Protein 4P0Y (pdb70)

Sequence (226 aa):
KINLNQIYTAKESERIGKNRNYLSQAYRNNKHEIILKKNFNYRKIGGTIIFSDNPNNDLSQLITAKEASQLLGKNDEYFAHIYKRFPHRLEGIDHIYTGKTLFLTKESLEVFKKKKKINLNQIYTAKESERIGKNRNYLSQAYRNNKHEIILKKNFNYRKIGGTIIFSDNPNNDLSQLITAKEASQLLGKNDEYFAHIYKRFPHRLEGIDHIYTGKTLFLTKESLEVFKKKK

Organism: Enterococcus faecalis (NCBI:txid1351)

Foldseek 3Di:
DADQVFKAFQQVCVVVPHHSCVVVVCVVVVVCVVVVVFAWDDAPPTIMTGPDNPGDCVQKHFCQVLCVVVVHHSCVVVVCCVPPVCLCVVFDWDQYPNTIIGGNVSSVVSVVD/DADVVFKAFCQVCVVVVHHSCVVVVCVVVVVCVVVVVWDWDCAPPTIMTGPDNPHDVLQKHFCQVLQVVVVHHSCPVVVCCVPPVCLCVVQDWDQYPNTIIGGPVSSVVSSVD

B-factor: mean 15.66, std 7.75, range [6.79, 64.62]

Radius of gyration: 21.18 Å; Cα contacts (8 Å, |Δi|>4): 330; chains: 2; bounding box: 52×53×49 Å

Secondary structure (DSSP, 8-state):
---GGG-EES---GGGTS-TTHHHHHHHTT-HHHHTTSEEEEETTEEEEES-TT--GGGEEEHHHHHHHTT--TTHHHHHHHH-GGGGTTS-EEEETTEEEEEHHHHHHHHH-/---GGG-EES---GGGTS-TTHHHHHHHTT-HHHHTTSEEEEETTEEEEES-TT--GGGEEEHHHHHHHTT--TTHHHHHHHH-GGGGTTS-EEEETTEEEEEHHHHHHHHH-

Solvent-accessible surface area: 14173 Å² total

Structure (mmCIF, N/CA/C/O backbone):
data_4P0Y
#
_entry.id   4P0Y
#
_cell.length_a   33.100
_cell.length_b   62.820
_cell.length_c   55.870
_cell.angle_alpha   90.00
_cell.angle_beta   90.03
_cell.angle_gamma   90.00
#
_symmetry.space_group_name_H-M   'P 1 21 1'
#
loop_
_entity.id
_entity.type
_entity.pdbx_description
1 polymer AM32
2 water water
#
loop_
_atom_site.group_PDB
_atom_site.id
_atom_site.type_symbol
_atom_site.label_atom_id
_atom_site.label_alt_id
_atom_site.label_comp_id
_atom_site.label_asym_id
_atom_si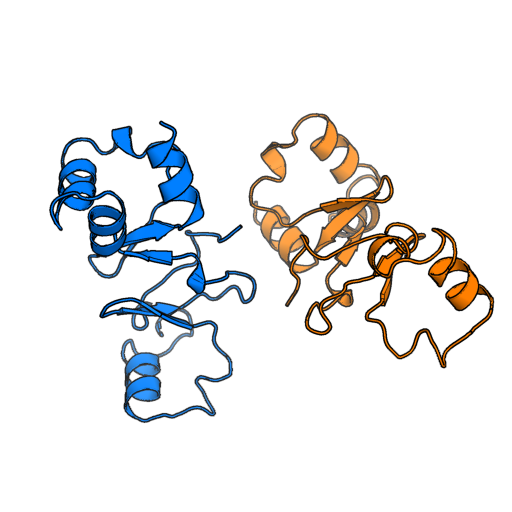te.label_entity_id
_atom_site.label_seq_id
_atom_site.pdbx_PDB_ins_code
_atom_site.Cartn_x
_atom_site.Cartn_y
_atom_site.Cartn_z
_atom_site.occupancy
_atom_site.B_iso_or_equiv
_atom_site.auth_seq_id
_atom_site.auth_comp_id
_atom_site.auth_asym_id
_atom_site.auth_atom_id
_atom_site.pdbx_PDB_model_num
ATOM 1 N N . LYS A 1 30 ? 11.883 14.606 11.551 1.00 23.12 3 LYS A N 1
ATOM 2 C CA . LYS A 1 30 ? 12.897 13.710 11.015 1.00 20.82 3 LYS A CA 1
ATOM 3 C C . LYS A 1 30 ? 12.861 12.356 11.790 1.00 18.32 3 LYS A C 1
ATOM 4 O O . LYS A 1 30 ? 12.850 12.376 13.034 1.00 16.74 3 LYS A O 1
ATOM 10 N N . ILE A 1 31 ? 12.789 11.235 11.070 1.00 15.00 4 ILE A N 1
ATOM 11 C CA . ILE A 1 31 ? 12.634 9.909 11.640 1.00 14.48 4 ILE A CA 1
ATOM 12 C C . ILE A 1 31 ? 13.767 9.644 12.611 1.00 13.96 4 ILE A C 1
ATOM 13 O O . ILE A 1 31 ? 14.954 9.984 12.324 1.00 16.32 4 ILE A O 1
ATOM 18 N N . ASN A 1 32 ? 13.439 9.071 13.777 1.00 10.87 5 ASN A N 1
ATOM 19 C CA . ASN A 1 32 ? 14.396 8.690 14.791 1.00 11.37 5 ASN A CA 1
ATOM 20 C C . ASN A 1 32 ? 14.712 7.212 14.639 1.00 11.11 5 ASN A C 1
ATOM 21 O O . ASN A 1 32 ? 13.880 6.329 14.927 1.00 11.00 5 ASN A O 1
ATOM 26 N N . LEU A 1 33 ? 15.896 6.927 14.050 1.00 11.18 6 LEU A N 1
ATOM 27 C CA . LEU A 1 33 ? 16.208 5.570 13.697 1.00 10.94 6 LEU A CA 1
ATOM 28 C C . LEU A 1 33 ? 16.575 4.722 14.894 1.00 11.43 6 LEU A C 1
ATOM 29 O O . LEU A 1 33 ? 16.695 3.497 14.687 1.00 11.37 6 LEU A O 1
ATOM 34 N N . ASN A 1 34 ? 16.630 5.269 16.124 1.00 10.45 7 ASN A N 1
ATOM 35 C CA . ASN A 1 34 ? 16.832 4.520 17.297 1.00 12.12 7 ASN A CA 1
ATOM 36 C C . ASN A 1 34 ? 15.566 3.876 17.790 1.00 10.54 7 ASN A C 1
ATOM 37 O O . ASN A 1 34 ? 15.592 3.162 18.805 1.00 10.34 7 ASN A O 1
ATOM 42 N N . GLN A 1 35 ? 14.445 4.123 17.105 1.00 9.58 8 GLN A N 1
ATOM 43 C CA . GLN A 1 35 ? 13.135 3.623 17.526 1.00 9.35 8 GLN A CA 1
ATOM 44 C C . GLN A 1 35 ? 12.523 2.790 16.402 1.00 9.26 8 GLN A C 1
ATOM 45 O O . GLN A 1 35 ? 11.312 2.858 16.199 1.00 10.42 8 GLN A O 1
ATOM 51 N N . ILE A 1 36 ? 13.313 1.947 15.793 1.00 7.84 9 ILE A N 1
ATOM 52 C CA . ILE A 1 36 ? 12.935 1.147 14.662 1.00 8.84 9 ILE A CA 1
ATOM 53 C C . ILE A 1 36 ? 13.276 -0.328 14.924 1.00 8.47 9 ILE A C 1
ATOM 54 O O . ILE A 1 36 ? 14.448 -0.715 15.272 1.00 8.19 9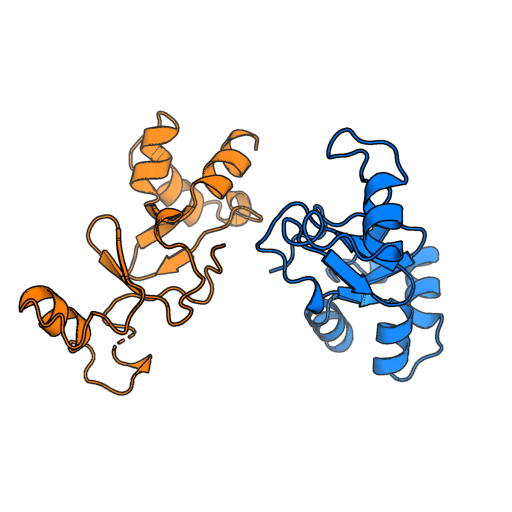 ILE A O 1
ATOM 59 N N . TYR A 1 37 ? 12.275 -1.181 14.917 1.00 7.62 10 TYR A N 1
ATOM 60 C CA . TYR A 1 37 ? 12.413 -2.606 15.293 1.00 7.76 10 TYR A CA 1
ATOM 61 C C . TYR A 1 37 ? 11.702 -3.520 14.383 1.00 8.37 10 TYR A C 1
ATOM 62 O O . TYR A 1 37 ? 10.716 -3.051 13.756 1.00 8.61 10 TYR A O 1
ATOM 71 N N . THR A 1 38 ? 12.133 -4.734 14.268 1.00 8.36 11 THR A N 1
ATOM 72 C CA . THR A 1 38 ? 11.262 -5.714 13.663 1.00 9.49 11 THR A CA 1
ATOM 73 C C . THR A 1 38 ? 10.022 -6.045 14.497 1.00 8.82 11 THR A C 1
ATOM 74 O O . THR A 1 38 ? 9.932 -5.670 15.673 1.00 9.00 11 THR A O 1
ATOM 78 N N . ALA A 1 39 ? 9.031 -6.717 13.881 1.00 9.50 12 ALA A N 1
ATOM 79 C CA . ALA A 1 39 ? 7.878 -7.191 14.609 1.00 9.43 12 ALA A CA 1
ATOM 80 C C . ALA A 1 39 ? 8.287 -8.011 15.762 1.00 8.23 12 ALA A C 1
ATOM 81 O O . ALA A 1 39 ? 7.648 -7.856 16.839 1.00 7.80 12 ALA A O 1
ATOM 83 N N . LYS A 1 40 ? 9.246 -8.895 15.661 1.00 9.38 13 LYS A N 1
ATOM 84 C CA . LYS A 1 40 ? 9.603 -9.697 16.849 1.00 11.35 13 LYS A CA 1
ATOM 85 C C . LYS A 1 40 ? 10.168 -8.897 17.993 1.00 9.22 13 LYS A C 1
ATOM 86 O O . LYS A 1 40 ? 9.853 -9.130 19.162 1.00 10.21 13 LYS A O 1
ATOM 92 N N . GLU A 1 41 ? 11.061 -7.946 17.702 1.00 8.49 14 GLU A N 1
ATOM 93 C CA . GLU A 1 41 ? 11.563 -7.128 18.771 1.00 8.39 14 GLU A CA 1
ATOM 94 C C . GLU A 1 41 ? 10.492 -6.256 19.317 1.00 7.86 14 GLU A C 1
ATOM 95 O O . GLU A 1 41 ? 10.391 -6.131 20.539 1.00 8.19 14 GLU A O 1
ATOM 109 N N . SER A 1 43 ? 7.393 -6.965 19.569 1.00 7.67 16 SER A N 1
ATOM 110 C CA . SER A 1 43 ? 6.470 -7.784 20.343 1.00 7.97 16 SER A CA 1
ATOM 111 C C . SER A 1 43 ? 7.070 -7.926 21.746 1.00 8.00 16 SER A C 1
ATOM 112 O O . SER A 1 43 ? 6.310 -7.866 22.783 1.00 9.61 16 SER A O 1
ATOM 115 N N . GLU A 1 44 ? 8.403 -8.150 21.845 1.00 9.40 17 GLU A N 1
ATOM 116 C CA . GLU A 1 44 ? 9.006 -8.250 23.168 1.00 9.68 17 GLU A CA 1
ATOM 117 C C . GLU A 1 44 ? 8.996 -6.917 23.876 1.00 9.98 17 GLU A C 1
ATOM 118 O O . GLU A 1 44 ? 8.794 -6.918 25.139 1.00 11.17 17 GLU A O 1
ATOM 124 N N . ARG A 1 45 ? 9.097 -5.791 23.155 1.00 9.30 18 ARG A N 1
ATOM 125 C CA . ARG A 1 45 ? 9.018 -4.457 23.847 1.00 11.13 18 ARG A CA 1
ATOM 126 C C . ARG A 1 45 ? 7.677 -4.192 24.491 1.00 10.51 18 ARG A C 1
ATOM 127 O O . ARG A 1 45 ? 7.588 -3.292 25.359 1.00 13.01 18 ARG A O 1
ATOM 135 N N . ILE A 1 46 ? 6.604 -4.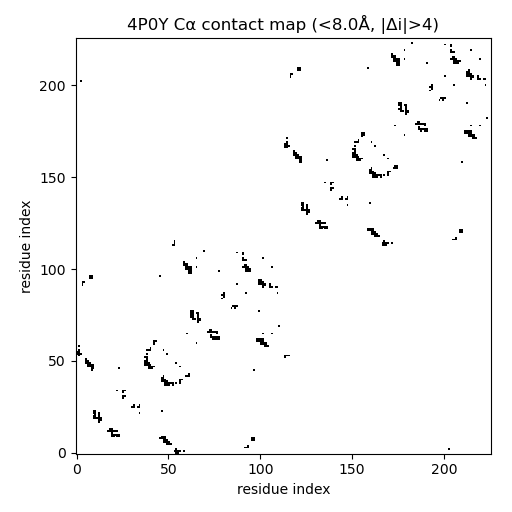796 23.968 1.00 10.48 19 ILE A N 1
ATOM 136 C CA . ILE A 1 46 ? 5.270 -4.658 24.589 1.00 11.83 19 ILE A CA 1
ATOM 137 C C . ILE A 1 46 ? 4.981 -5.821 25.525 1.00 10.34 19 ILE A C 1
ATOM 138 O O . ILE A 1 46 ? 3.865 -5.898 25.973 1.00 12.94 19 ILE A O 1
ATOM 143 N N . GLY A 1 47 ? 5.970 -6.641 25.836 1.00 11.33 20 GLY A N 1
ATOM 144 C CA . GLY A 1 47 ? 5.796 -7.648 26.867 1.00 12.23 20 GLY A CA 1
ATOM 145 C C . GLY A 1 47 ? 5.046 -8.882 26.445 1.00 12.71 20 GLY A C 1
ATOM 146 O O . GLY A 1 47 ? 4.560 -9.586 27.315 1.00 13.97 20 GLY A O 1
ATOM 147 N N . LYS A 1 48 ? 5.077 -9.186 25.160 1.00 11.07 21 LYS A N 1
ATOM 148 C CA . LYS A 1 48 ? 4.396 -10.338 24.562 1.00 10.71 21 LYS A CA 1
ATOM 149 C C . LYS A 1 48 ? 5.364 -11.345 24.021 1.00 11.11 21 LYS A C 1
ATOM 150 O O . LYS A 1 48 ? 6.578 -11.052 23.929 1.00 13.46 21 LYS A O 1
ATOM 156 N N . ASN A 1 49 ? 4.904 -12.554 23.706 1.00 11.42 22 ASN A N 1
ATOM 157 C CA . ASN A 1 49 ? 5.759 -13.457 23.026 1.00 13.05 22 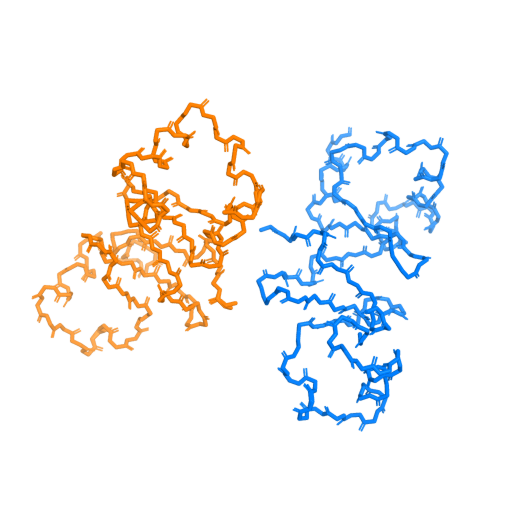ASN A CA 1
ATOM 158 C C . ASN A 1 49 ? 6.269 -12.873 21.725 1.00 13.23 22 ASN A C 1
ATOM 159 O O . ASN A 1 49 ? 5.595 -12.057 21.119 1.00 11.02 22 ASN A O 1
ATOM 164 N N . ARG A 1 50 ? 7.383 -13.392 21.220 1.00 13.98 23 ARG A N 1
ATOM 165 C CA . ARG A 1 50 ? 8.092 -12.759 20.078 1.00 13.08 23 ARG A CA 1
ATOM 166 C C . ARG A 1 50 ? 7.244 -12.818 18.823 1.00 11.82 23 ARG A C 1
ATOM 167 O O . ARG A 1 50 ? 7.448 -11.950 17.933 1.00 11.30 23 ARG A O 1
ATOM 175 N N . ASN A 1 51 ? 6.281 -13.719 18.755 1.00 12.63 24 ASN A N 1
ATOM 176 C CA . ASN A 1 51 ? 5.444 -13.892 17.533 1.00 13.54 24 ASN A CA 1
ATOM 177 C C . ASN A 1 51 ? 4.184 -13.110 17.569 1.00 11.22 24 ASN A C 1
ATOM 178 O O . ASN A 1 51 ? 3.391 -13.161 16.632 1.00 12.24 24 ASN A O 1
ATOM 183 N N . TYR A 1 52 ? 3.964 -12.385 18.657 1.00 10.46 25 TYR A N 1
ATOM 184 C CA . TYR A 1 52 ? 2.662 -11.750 18.819 1.00 9.87 25 TYR A CA 1
ATOM 185 C C . TYR A 1 52 ? 2.243 -10.835 17.641 1.00 9.58 25 TYR A C 1
ATOM 186 O O . TYR A 1 52 ? 1.141 -10.935 17.146 1.00 9.28 25 TYR A O 1
ATOM 195 N N . LEU A 1 53 ? 3.124 -9.902 17.230 1.00 8.57 26 LEU A N 1
ATOM 196 C CA . LEU A 1 53 ? 2.681 -8.945 16.166 1.00 7.91 26 LEU A CA 1
ATOM 197 C C . LEU A 1 53 ? 2.728 -9.616 14.802 1.00 9.03 26 LEU A C 1
ATOM 198 O O . LEU A 1 53 ? 1.885 -9.239 13.964 1.00 8.84 26 LEU A O 1
ATOM 203 N N . SER A 1 54 ? 3.674 -10.534 14.598 1.00 10.54 27 SER A N 1
ATOM 204 C CA . SER A 1 54 ? 3.696 -11.239 13.323 1.00 10.87 27 SER A CA 1
ATOM 205 C C . SER A 1 54 ? 2.435 -12.064 13.177 1.00 11.63 27 SER A C 1
ATOM 206 O O . SER A 1 54 ? 1.868 -12.064 12.073 1.00 13.26 27 SER A O 1
ATOM 209 N N . GLN A 1 55 ? 1.997 -12.776 14.223 1.00 11.37 28 GLN A N 1
ATOM 210 C CA . GLN A 1 55 ? 0.705 -13.524 14.181 1.00 11.56 28 GLN A CA 1
ATOM 211 C C . GLN A 1 55 ? -0.472 -12.601 13.973 1.00 11.03 28 GLN A C 1
ATOM 212 O O . GLN A 1 55 ? -1.391 -12.922 13.123 1.00 11.34 28 GLN A O 1
ATOM 218 N N . ALA A 1 56 ? -0.465 -11.411 14.606 1.00 9.87 29 ALA A N 1
ATOM 219 C CA . ALA A 1 56 ? -1.589 -10.429 14.399 1.00 9.41 29 ALA A CA 1
ATOM 220 C C . ALA A 1 56 ? -1.604 -9.998 12.928 1.00 9.45 29 ALA A C 1
ATOM 221 O O . ALA A 1 56 ? -2.666 -9.900 12.311 1.00 10.52 29 ALA A O 1
ATOM 223 N N . TYR A 1 57 ? -0.439 -9.758 12.326 1.00 9.31 30 TYR A N 1
ATOM 224 C CA . TYR A 1 57 ? -0.392 -9.316 10.948 1.00 9.82 30 TYR A CA 1
ATOM 225 C C . TYR A 1 57 ? -0.860 -10.447 10.025 1.00 10.38 30 TYR A C 1
ATOM 226 O O . TYR A 1 57 ? -1.739 -10.198 9.140 1.00 11.00 30 TYR A O 1
ATOM 235 N N . ARG A 1 58 ? -0.373 -11.674 10.239 1.00 12.26 31 ARG A N 1
ATOM 236 C CA . ARG A 1 58 ? -0.776 -12.824 9.360 1.00 12.92 31 ARG A CA 1
ATOM 237 C C . ARG A 1 58 ? -2.252 -13.059 9.435 1.00 15.02 31 ARG A C 1
ATOM 238 O O . ARG A 1 58 ? -2.864 -13.418 8.421 1.00 17.10 31 ARG A O 1
ATOM 246 N N . ASN A 1 59 ? -2.798 -12.898 10.629 1.00 12.73 32 ASN A N 1
ATOM 247 C CA . ASN A 1 59 ? -4.238 -13.202 10.810 1.00 13.03 32 ASN A CA 1
ATOM 248 C C . ASN A 1 59 ? -5.150 -12.011 10.741 1.00 13.93 32 ASN A C 1
ATOM 249 O O . ASN A 1 59 ? -6.357 -12.096 11.082 1.00 16.10 32 ASN A O 1
ATOM 254 N N . ASN A 1 60 ? -4.628 -10.866 10.295 1.00 12.85 33 ASN A N 1
ATOM 255 C CA . ASN A 1 60 ? -5.440 -9.727 9.995 1.00 13.36 33 ASN A CA 1
ATOM 256 C C . ASN A 1 60 ? -6.180 -9.253 11.243 1.00 13.54 33 ASN A C 1
ATOM 257 O O . ASN A 1 60 ? -7.324 -8.822 11.190 1.00 13.88 33 ASN A O 1
ATOM 262 N N . LYS A 1 61 ? -5.461 -9.178 12.340 1.00 12.41 34 LYS A N 1
ATOM 263 C CA . LYS A 1 61 ? -6.074 -8.767 13.631 1.00 11.82 34 LYS A CA 1
ATOM 264 C C . LYS A 1 61 ? -5.949 -7.269 13.752 1.00 11.39 34 LYS A C 1
ATOM 265 O O . LYS A 1 61 ? -5.175 -6.726 14.522 1.00 9.63 34 LYS A O 1
ATOM 271 N N . HIS A 1 62 ? -6.722 -6.540 12.937 1.00 11.44 35 HIS A N 1
ATOM 272 C CA . HIS A 1 62 ? -6.628 -5.125 12.892 1.00 11.25 35 HIS A CA 1
ATOM 273 C C . HIS A 1 62 ? -7.033 -4.358 14.115 1.00 10.58 35 HIS A C 1
ATOM 274 O O . HIS A 1 62 ? -6.656 -3.225 14.331 1.00 10.74 35 HIS A O 1
ATOM 281 N N . GLU A 1 63 ? -7.886 -5.062 14.914 1.00 9.95 36 GLU A N 1
ATOM 282 C CA . GLU A 1 63 ? -8.227 -4.395 16.156 1.00 9.11 36 GLU A CA 1
ATOM 283 C C . GLU A 1 63 ? -6.999 -4.278 17.097 1.00 9.21 36 GLU A C 1
ATOM 284 O O . GLU A 1 63 ? -6.967 -3.412 17.874 1.00 8.04 36 GLU A O 1
ATOM 290 N N A ILE A 1 64 ? -6.017 -5.125 16.926 0.60 10.15 37 ILE A N 1
ATOM 291 N N B ILE A 1 64 ? -6.070 -5.202 16.925 0.40 9.36 37 ILE A N 1
ATOM 292 C CA A ILE A 1 64 ? -4.712 -4.935 17.611 0.60 10.99 37 ILE A CA 1
ATOM 293 C CA B ILE A 1 64 ? -4.763 -5.148 17.582 0.40 9.87 37 ILE A CA 1
ATOM 294 C C A ILE A 1 64 ? -3.826 -4.013 16.810 0.60 11.40 37 ILE A C 1
ATOM 295 C C B ILE A 1 64 ? -3.786 -4.251 16.873 0.40 10.86 37 ILE A C 1
ATOM 296 O O A ILE A 1 64 ? -3.327 -2.975 17.319 0.60 10.71 37 ILE A O 1
ATOM 297 O O B ILE A 1 64 ? -3.142 -3.463 17.536 0.40 10.75 37 ILE A O 1
ATOM 306 N N . LEU A 1 65 ? -3.713 -4.351 15.552 1.00 11.68 38 LEU A N 1
ATOM 307 C CA . LEU A 1 65 ? -2.729 -3.659 14.796 1.00 12.15 38 LEU A CA 1
ATOM 308 C C . LEU A 1 65 ? -2.964 -2.161 14.657 1.00 11.17 38 LEU A C 1
ATOM 309 O O . LEU A 1 65 ? -1.978 -1.409 14.407 1.00 11.33 38 LEU A O 1
ATOM 314 N N A LYS A 1 66 ? -4.224 -1.702 14.739 0.60 10.01 39 LYS A N 1
ATOM 315 N N B LYS A 1 66 ? -4.228 -1.679 14.758 0.40 10.71 39 LYS A N 1
ATOM 316 C CA A LYS A 1 66 ? -4.537 -0.333 14.490 0.60 10.83 39 LYS A CA 1
ATOM 317 C CA B LYS A 1 66 ? -4.568 -0.253 14.560 0.40 11.47 39 LYS A CA 1
ATOM 318 C C A LYS A 1 66 ? -3.839 0.606 15.451 0.60 10.03 39 LYS A C 1
ATOM 319 C C B LYS A 1 66 ? -3.833 0.653 15.506 0.40 10.94 39 LYS A C 1
ATOM 320 O O A LYS A 1 66 ? -3.739 1.764 15.138 0.60 16.13 39 LYS A O 1
ATOM 321 O O B LYS A 1 66 ? -3.746 1.847 15.284 0.40 15.29 39 LYS A O 1
ATOM 332 N N . ASN A 1 67 ? -3.343 0.075 16.600 1.00 12.11 40 ASN A N 1
ATOM 333 C CA . ASN A 1 67 ? -2.750 0.854 17.688 1.00 12.91 40 ASN A CA 1
ATOM 334 C C . ASN A 1 67 ? -1.274 1.078 17.474 1.00 13.08 40 ASN A C 1
ATOM 335 O O . ASN A 1 67 ? -0.627 1.722 18.287 1.00 16.30 40 ASN A O 1
ATOM 340 N N . PHE A 1 68 ? -0.749 0.503 16.380 1.00 9.00 41 PHE A N 1
ATOM 341 C CA . PHE A 1 68 ? 0.726 0.525 16.223 1.00 10.21 41 PHE A CA 1
ATOM 342 C C . PHE A 1 68 ? 1.140 1.290 14.975 1.00 8.52 41 PHE A C 1
ATOM 343 O O . PHE A 1 68 ? 0.439 1.313 13.993 1.00 9.84 41 PHE A O 1
ATOM 351 N N . ASN A 1 69 ? 2.372 1.810 15.073 1.00 8.70 42 ASN A N 1
ATOM 352 C CA . ASN A 1 69 ? 3.026 2.466 13.893 1.00 8.77 42 ASN A CA 1
ATOM 353 C C . ASN A 1 69 ? 3.850 1.434 13.222 1.00 7.54 42 ASN A C 1
ATOM 354 O O . ASN A 1 69 ? 4.893 1.097 13.737 1.00 8.88 42 ASN A O 1
ATOM 359 N N . TYR A 1 70 ? 3.426 0.899 12.057 1.00 7.27 43 TYR A N 1
ATOM 360 C CA . TYR A 1 70 ? 4.200 -0.169 11.380 1.00 8.09 43 TYR A CA 1
ATOM 361 C C . TYR A 1 70 ? 4.060 0.016 9.887 1.00 8.27 43 TYR A C 1
ATOM 362 O O . TYR A 1 70 ? 3.129 0.715 9.426 1.00 8.64 43 TYR A O 1
ATOM 371 N N . ARG A 1 71 ? 4.905 -0.734 9.129 1.00 7.74 44 ARG A N 1
ATOM 372 C CA . ARG A 1 71 ? 4.919 -0.615 7.655 1.00 8.23 44 ARG A CA 1
ATOM 373 C C . ARG A 1 71 ? 5.598 -1.841 7.116 1.00 8.26 44 ARG A C 1
ATOM 374 O O . ARG A 1 71 ? 6.641 -2.235 7.688 1.00 8.82 44 ARG A O 1
ATOM 382 N N . LYS A 1 72 ? 5.114 -2.426 6.007 1.00 10.38 45 LYS A N 1
ATOM 383 C CA . LYS A 1 72 ? 5.897 -3.418 5.328 1.00 12.48 45 LYS A CA 1
ATOM 384 C C . LYS A 1 72 ? 6.916 -2.790 4.449 1.00 12.42 45 LYS A C 1
ATOM 385 O O . LYS A 1 72 ? 6.717 -1.813 3.735 1.00 14.88 45 LYS A O 1
ATOM 391 N N . ILE A 1 73 ? 8.152 -3.162 4.733 1.00 15.49 46 ILE A N 1
ATOM 392 C CA . ILE A 1 73 ? 9.287 -2.545 4.028 1.00 16.80 46 ILE A CA 1
ATOM 393 C C . ILE A 1 73 ? 10.167 -3.677 3.561 1.00 17.02 46 ILE A C 1
ATOM 394 O O . ILE A 1 73 ? 10.875 -4.318 4.342 1.00 18.59 46 ILE A O 1
ATOM 399 N N . GLY A 1 74 ? 10.207 -3.790 2.249 1.00 20.62 47 GLY A N 1
ATOM 400 C CA . GLY A 1 74 ? 10.629 -5.036 1.619 1.00 23.32 47 GLY A CA 1
ATOM 401 C C . GLY A 1 74 ? 10.020 -6.251 2.327 1.00 23.85 47 GLY A C 1
ATOM 402 O O . GLY A 1 74 ? 8.813 -6.269 2.579 1.00 29.96 47 GLY A O 1
ATOM 403 N N . GLY A 1 75 ? 10.846 -7.213 2.731 1.00 25.71 48 GLY A N 1
ATOM 404 C CA . GLY A 1 75 ? 10.303 -8.432 3.377 1.00 26.00 48 GLY A CA 1
ATOM 405 C C . GLY A 1 75 ? 10.197 -8.420 4.900 1.00 28.34 48 GLY A C 1
ATO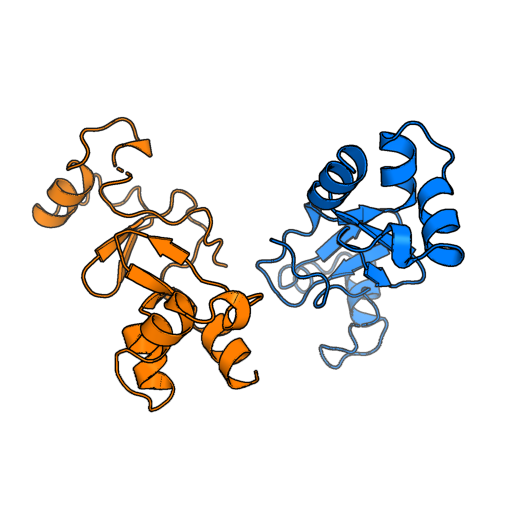M 406 O O . GLY A 1 75 ? 10.105 -9.472 5.529 1.00 30.01 48 GLY A O 1
ATOM 407 N N . THR A 1 76 ? 10.213 -7.223 5.501 1.00 24.94 49 THR A N 1
ATOM 408 C CA . THR A 1 76 ? 10.232 -7.051 6.959 1.00 22.41 49 THR A CA 1
ATOM 409 C C . THR A 1 76 ? 8.989 -6.171 7.322 1.00 17.80 49 THR A C 1
ATOM 410 O O . THR A 1 76 ? 8.780 -5.163 6.667 1.00 17.26 49 THR A O 1
ATOM 414 N N . ILE A 1 77 ? 8.199 -6.570 8.317 1.00 16.97 50 ILE A N 1
ATOM 415 C CA . ILE A 1 77 ? 7.239 -5.616 8.912 1.00 14.82 50 ILE A CA 1
ATOM 416 C C . ILE A 1 77 ? 7.985 -4.853 9.998 1.00 12.06 50 ILE A C 1
ATOM 417 O O . ILE A 1 77 ? 8.413 -5.488 11.074 1.00 13.53 50 ILE A O 1
ATOM 422 N N . ILE A 1 78 ? 8.162 -3.548 9.773 1.00 8.81 51 ILE A N 1
ATOM 423 C CA . ILE A 1 78 ? 8.862 -2.723 10.704 1.00 9.53 51 ILE A CA 1
ATOM 424 C C . ILE A 1 78 ? 7.926 -1.937 11.575 1.00 8.35 51 ILE A C 1
ATOM 425 O O . ILE A 1 78 ? 6.950 -1.415 11.063 1.00 7.36 51 ILE A O 1
ATOM 430 N N . PHE A 1 79 ? 8.272 -1.801 12.865 1.00 7.53 52 PHE A N 1
ATOM 431 C CA . PHE A 1 79 ? 7.482 -1.088 13.805 1.00 8.00 52 PHE A CA 1
ATOM 432 C C . PHE A 1 79 ? 8.258 -0.001 14.476 1.00 8.04 52 PHE A C 1
ATOM 433 O O . PHE A 1 79 ? 9.519 -0.035 14.551 1.00 8.31 52 PHE A O 1
ATOM 441 N N . SER A 1 80 ? 7.569 1.004 15.001 1.00 8.77 53 SER A N 1
ATOM 442 C CA . SER A 1 80 ? 8.196 2.001 15.883 1.00 9.88 53 SER A CA 1
ATOM 443 C C . SER A 1 80 ? 7.221 2.220 17.048 1.00 9.80 53 SER A C 1
ATOM 444 O O . SER A 1 80 ? 6.015 2.167 16.786 1.00 11.54 53 SER A O 1
ATOM 447 N N . ASP A 1 81 ? 7.762 2.549 18.224 1.00 10.07 54 ASP A N 1
ATOM 448 C CA . ASP A 1 81 ? 6.939 2.909 19.367 1.00 11.43 54 ASP A CA 1
ATOM 449 C C . ASP A 1 81 ? 6.649 4.373 19.366 1.00 13.39 54 ASP A C 1
ATOM 450 O O . ASP A 1 81 ? 5.873 4.821 20.263 1.00 17.39 54 ASP A O 1
ATOM 455 N N . ASN A 1 82 ? 7.234 5.116 18.423 1.00 12.45 55 ASN A N 1
ATOM 456 C CA . ASN A 1 82 ? 6.996 6.571 18.353 1.00 13.13 55 ASN A CA 1
ATOM 457 C C . ASN A 1 82 ? 6.049 6.874 17.205 1.00 12.89 55 ASN A C 1
ATOM 458 O O . ASN A 1 82 ? 6.394 6.624 16.080 1.00 10.40 55 ASN A O 1
ATOM 463 N N . PRO A 1 83 ? 4.799 7.370 17.488 1.00 12.09 56 PRO A N 1
ATOM 464 C CA . PRO A 1 83 ? 3.875 7.575 16.412 1.00 13.01 56 PRO A CA 1
ATOM 465 C C . PRO A 1 83 ? 4.320 8.692 15.477 1.00 13.93 56 PRO A C 1
ATOM 466 O O . PRO A 1 83 ? 3.809 8.805 14.365 1.00 15.17 56 PRO A O 1
ATOM 470 N N . ASN A 1 84 ? 5.333 9.478 15.848 1.00 12.07 57 ASN A N 1
ATOM 471 C CA . ASN A 1 84 ? 5.750 10.550 14.913 1.00 12.34 57 ASN A CA 1
ATOM 472 C C . ASN A 1 84 ? 6.816 10.157 13.942 1.00 11.34 57 ASN A C 1
ATOM 473 O O . ASN A 1 84 ? 7.251 10.937 13.064 1.00 13.57 57 ASN A O 1
ATOM 478 N N . ASN A 1 85 ? 7.298 8.887 14.076 1.00 9.73 58 ASN A N 1
ATOM 479 C CA . ASN A 1 85 ? 8.217 8.457 13.020 1.00 10.92 58 ASN A CA 1
ATOM 480 C C . ASN A 1 85 ? 7.519 8.021 11.724 1.00 10.80 58 ASN A C 1
ATOM 481 O O . ASN A 1 85 ? 6.687 7.109 11.744 1.00 10.16 58 ASN A O 1
ATOM 486 N N . ASP A 1 86 ? 7.855 8.712 10.631 1.00 10.12 59 ASP A N 1
ATOM 487 C CA . ASP A 1 86 ? 7.267 8.430 9.372 1.00 10.65 59 ASP A CA 1
ATOM 488 C C . ASP A 1 86 ? 8.005 7.268 8.710 1.00 9.65 59 ASP A C 1
ATOM 489 O O . ASP A 1 86 ? 9.089 7.452 8.112 1.00 9.32 59 ASP A O 1
ATOM 494 N N . LEU A 1 87 ? 7.484 6.073 8.888 1.00 9.29 60 LEU A N 1
ATOM 495 C CA . LEU A 1 87 ? 8.167 4.890 8.361 1.00 7.95 60 LEU A CA 1
ATOM 496 C C . LEU A 1 87 ? 8.268 4.860 6.857 1.00 8.69 60 LEU A C 1
ATOM 497 O O . LEU A 1 87 ? 9.086 4.089 6.314 1.00 7.97 60 LEU A O 1
ATOM 502 N N . SER A 1 88 ? 7.449 5.664 6.157 1.00 10.14 61 SER A N 1
ATOM 503 C CA . SER A 1 88 ? 7.590 5.703 4.681 1.00 10.36 61 SER A CA 1
ATOM 504 C C . SER A 1 88 ? 8.912 6.321 4.258 1.00 10.77 61 SER A C 1
ATOM 505 O O . SER A 1 88 ? 9.247 6.266 3.047 1.00 12.21 61 SER A O 1
ATOM 508 N N . GLN A 1 89 ? 9.660 6.928 5.185 1.00 9.26 62 GLN A N 1
ATOM 509 C CA . GLN A 1 89 ? 11.034 7.553 4.858 1.00 9.67 62 GLN A CA 1
ATOM 510 C C . GLN A 1 89 ? 12.075 6.425 4.781 1.00 10.77 62 GLN A C 1
ATOM 511 O O . GLN A 1 89 ? 13.122 6.622 4.202 1.00 10.75 62 GLN A O 1
ATOM 517 N N . LEU A 1 90 ? 11.810 5.239 5.338 1.00 11.21 63 LEU A N 1
ATOM 518 C CA . LEU A 1 90 ? 12.782 4.111 5.317 1.00 11.24 63 LEU A CA 1
ATOM 519 C C . LEU A 1 90 ? 12.811 3.466 4.007 1.00 12.06 63 LEU A C 1
ATOM 520 O O . LEU A 1 90 ? 11.761 3.147 3.375 1.00 17.04 63 LEU A O 1
ATOM 525 N N . ILE A 1 91 ? 13.986 3.117 3.588 1.00 12.01 64 ILE A N 1
ATOM 526 C CA . ILE A 1 91 ? 14.150 2.311 2.377 1.00 11.86 64 ILE A CA 1
ATOM 527 C C . ILE A 1 91 ? 15.244 1.294 2.553 1.00 11.92 64 ILE A C 1
ATOM 528 O O . ILE A 1 91 ? 16.157 1.469 3.332 1.00 11.36 64 ILE A O 1
ATOM 533 N N . THR A 1 92 ? 15.142 0.191 1.880 1.00 10.86 65 THR A N 1
ATOM 534 C CA . THR A 1 92 ? 16.207 -0.773 2.071 1.00 11.15 65 THR A CA 1
ATOM 535 C C . THR A 1 92 ? 17.474 -0.340 1.425 1.00 10.36 65 THR A C 1
ATOM 536 O O . THR A 1 92 ? 17.440 0.401 0.442 1.00 11.55 65 THR A O 1
ATOM 540 N N . ALA A 1 93 ? 18.610 -0.901 1.877 1.00 10.26 66 ALA A N 1
ATOM 541 C CA . ALA A 1 93 ? 19.898 -0.693 1.175 1.00 12.23 66 ALA A CA 1
ATOM 542 C C . ALA A 1 93 ? 19.837 -1.143 -0.227 1.00 10.45 66 ALA A C 1
ATOM 543 O O . ALA A 1 93 ? 20.433 -0.535 -1.126 1.00 9.44 66 ALA A O 1
ATOM 545 N N . LYS A 1 94 ? 19.104 -2.210 -0.495 1.00 9.41 67 LYS A N 1
ATOM 546 C CA . LYS A 1 94 ? 19.017 -2.740 -1.874 1.00 10.51 67 LYS A CA 1
ATOM 547 C C . LYS A 1 94 ? 18.239 -1.699 -2.694 1.00 8.88 67 LYS A C 1
ATOM 548 O O . LYS A 1 94 ? 18.667 -1.399 -3.855 1.00 10.24 67 LYS A O 1
ATOM 554 N N . GLU A 1 95 ? 17.116 -1.194 -2.247 1.00 8.65 68 GLU A N 1
ATOM 555 C CA . GLU A 1 95 ? 16.395 -0.248 -3.049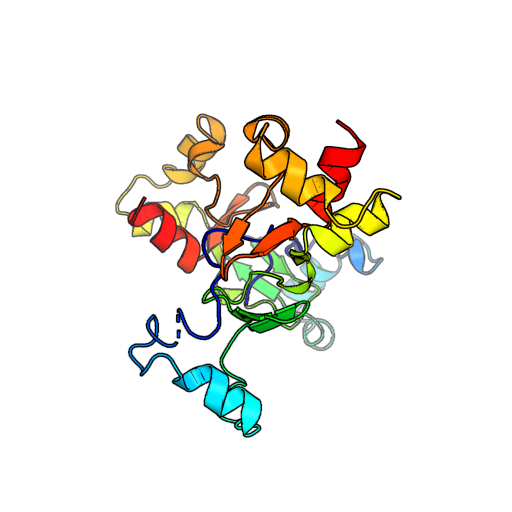 1.00 9.71 68 GLU A CA 1
ATOM 556 C C . GLU A 1 95 ? 17.238 0.997 -3.288 1.00 8.79 68 GLU A C 1
ATOM 557 O O . GLU A 1 95 ? 17.250 1.581 -4.376 1.00 9.07 68 GLU A O 1
ATOM 563 N N . ALA A 1 96 ? 17.891 1.488 -2.185 1.00 8.91 69 ALA A N 1
ATOM 564 C CA . ALA A 1 96 ? 18.776 2.637 -2.329 1.00 10.12 69 ALA A CA 1
ATOM 565 C C . ALA A 1 96 ? 19.884 2.418 -3.410 1.00 9.12 69 ALA A C 1
ATOM 566 O O . ALA A 1 96 ? 20.145 3.354 -4.202 1.00 9.90 69 ALA A O 1
ATOM 568 N N . SER A 1 97 ? 20.452 1.218 -3.371 1.00 9.12 70 SER A N 1
ATOM 569 C CA . SER A 1 97 ? 21.454 0.801 -4.406 1.00 9.33 70 SER A CA 1
ATOM 570 C C . SER A 1 97 ? 20.843 0.949 -5.793 1.00 9.62 70 SER A C 1
ATOM 571 O O . SER A 1 97 ? 21.495 1.514 -6.721 1.00 9.82 70 SER A O 1
ATOM 574 N N . GLN A 1 98 ? 19.648 0.404 -5.952 1.00 9.67 71 GLN A N 1
ATOM 575 C CA . GLN A 1 98 ? 19.038 0.463 -7.267 1.00 9.74 71 GLN A CA 1
ATOM 576 C C . GLN A 1 98 ? 18.678 1.864 -7.675 1.00 10.71 71 GLN A C 1
ATOM 577 O O . GLN A 1 98 ? 18.867 2.200 -8.818 1.00 11.80 71 GLN A O 1
ATOM 583 N N . LEU A 1 99 ? 18.197 2.716 -6.772 1.00 10.74 72 LEU A N 1
ATOM 584 C CA . LEU A 1 99 ? 17.841 4.099 -7.161 1.00 11.18 72 LEU A CA 1
ATOM 585 C C . LEU A 1 99 ? 19.122 4.829 -7.606 1.00 12.59 72 LEU A C 1
ATOM 586 O O . LEU A 1 99 ? 18.990 5.606 -8.515 1.00 13.85 72 LEU A O 1
ATOM 591 N N . LEU A 1 100 ? 20.317 4.493 -7.089 1.00 13.71 73 LEU A N 1
ATOM 592 C CA . LEU A 1 100 ? 21.590 5.085 -7.588 1.00 13.74 73 LEU A CA 1
ATOM 593 C C . LEU A 1 100 ? 22.088 4.436 -8.865 1.00 14.22 73 LEU A C 1
ATOM 594 O O . LEU A 1 100 ? 23.164 4.889 -9.354 1.00 14.28 73 LEU A O 1
ATOM 599 N N . GLY A 1 101 ? 21.419 3.395 -9.391 1.00 13.20 74 GLY A N 1
ATOM 600 C CA . GLY A 1 101 ? 21.904 2.821 -10.663 1.00 12.11 74 GLY A CA 1
ATOM 601 C C . GLY A 1 101 ? 23.121 1.945 -10.379 1.00 13.04 74 GLY A C 1
ATOM 602 O O . GLY A 1 101 ? 23.963 1.731 -11.199 1.00 15.49 74 GLY A O 1
ATOM 603 N N . LYS A 1 102 ? 23.177 1.255 -9.226 1.00 11.38 75 LYS A N 1
ATOM 604 C CA . LYS A 1 102 ? 24.267 0.433 -8.838 1.00 12.16 75 LYS A CA 1
ATOM 605 C C . LYS A 1 102 ? 23.785 -1.007 -8.631 1.00 11.88 75 LYS A C 1
ATOM 606 O O . LYS A 1 102 ? 22.557 -1.288 -8.565 1.00 11.88 75 LYS A O 1
ATOM 612 N N . ASN A 1 103 ? 24.686 -1.930 -8.483 1.00 11.13 76 ASN A N 1
ATOM 613 C CA . ASN A 1 103 ? 24.389 -3.296 -8.121 1.00 11.20 76 ASN A CA 1
ATOM 614 C C . ASN A 1 103 ? 23.545 -3.349 -6.833 1.00 11.67 76 ASN A C 1
ATOM 615 O O . ASN A 1 103 ? 23.689 -2.559 -5.909 1.00 12.96 76 ASN A O 1
ATOM 620 N N . ASP A 1 104 ? 22.739 -4.398 -6.735 1.00 10.72 77 ASP A N 1
ATOM 621 C CA . ASP A 1 104 ? 21.845 -4.605 -5.556 1.00 10.73 77 ASP A CA 1
ATOM 622 C C . ASP A 1 104 ? 22.612 -4.526 -4.250 1.00 11.20 77 ASP A C 1
ATOM 623 O O . ASP A 1 104 ? 22.050 -4.080 -3.222 1.00 11.24 77 ASP A O 1
ATOM 628 N N . GLU A 1 105 ? 23.871 -4.986 -4.265 1.00 11.68 78 GLU A N 1
ATOM 629 C CA . GLU A 1 105 ? 24.655 -5.072 -3.011 1.00 14.85 78 GLU A CA 1
ATOM 630 C C . GLU A 1 105 ? 25.504 -3.859 -2.720 1.00 12.09 78 GLU A C 1
ATOM 631 O O . GLU A 1 105 ? 26.316 -3.821 -1.755 1.00 11.86 78 GLU A O 1
ATOM 637 N N . TYR A 1 106 ? 25.379 -2.812 -3.528 1.00 9.84 79 TYR A N 1
ATOM 638 C CA . TYR A 1 106 ? 26.242 -1.600 -3.430 1.00 10.57 79 TYR A CA 1
ATOM 639 C C . TYR A 1 106 ? 26.372 -1.095 -2.009 1.00 11.04 79 TYR A C 1
ATOM 640 O O . TYR A 1 106 ? 27.537 -1.053 -1.506 1.00 11.15 79 TYR A O 1
ATOM 649 N N . PHE A 1 107 ? 25.296 -0.728 -1.335 1.00 10.46 80 PHE A N 1
ATOM 650 C CA . PHE A 1 107 ? 25.359 -0.155 0.005 1.00 10.32 80 PHE A CA 1
ATOM 651 C C . PHE A 1 107 ? 25.726 -1.188 1.005 1.00 10.75 80 PHE A C 1
ATOM 652 O O . PHE A 1 107 ? 26.495 -0.863 1.904 1.00 9.10 80 PHE A O 1
ATOM 660 N N . ALA A 1 108 ? 25.210 -2.378 0.886 1.00 9.71 81 ALA A N 1
ATOM 661 C CA . ALA A 1 108 ? 25.582 -3.501 1.765 1.00 10.55 81 ALA A CA 1
ATOM 662 C C . ALA A 1 108 ? 27.088 -3.748 1.793 1.00 10.32 81 ALA A C 1
ATOM 663 O O . ALA A 1 108 ? 27.717 -3.984 2.891 1.00 11.15 81 ALA A O 1
ATOM 665 N N . HIS A 1 109 ? 27.663 -3.707 0.588 1.00 11.40 82 HIS A N 1
ATOM 666 C CA . HIS A 1 109 ? 29.123 -4.024 0.451 1.00 11.00 82 HIS A CA 1
ATOM 667 C C . HIS A 1 109 ? 29.921 -2.929 1.116 1.00 10.30 82 HIS A C 1
ATOM 668 O O . HIS A 1 109 ? 30.876 -3.220 1.869 1.00 11.48 82 HIS A O 1
ATOM 675 N N . ILE A 1 110 ? 29.563 -1.693 0.886 1.00 11.39 83 ILE A N 1
ATOM 676 C CA . ILE A 1 110 ? 30.199 -0.461 1.493 1.00 11.73 83 ILE A CA 1
ATOM 677 C C . ILE A 1 110 ? 30.024 -0.537 3.003 1.00 11.42 83 ILE A C 1
ATOM 678 O O . ILE A 1 110 ? 30.984 -0.293 3.756 1.00 12.28 83 ILE A O 1
ATOM 683 N N . TYR A 1 111 ? 28.827 -0.794 3.482 1.00 10.22 84 TYR A N 1
ATOM 684 C CA . TYR A 1 111 ? 28.605 -0.801 4.919 1.00 10.18 84 TYR A CA 1
ATOM 685 C C . TYR A 1 111 ? 29.498 -1.774 5.646 1.00 11.32 84 TYR A C 1
ATOM 686 O O . TYR A 1 111 ? 29.950 -1.436 6.754 1.00 11.46 84 TYR A O 1
ATOM 695 N N . LYS A 1 112 ? 29.639 -2.952 5.088 1.00 10.22 85 LYS A N 1
ATOM 696 C CA . LYS A 1 112 ? 30.436 -4.014 5.669 1.00 10.21 85 LYS A CA 1
ATOM 697 C C . LYS A 1 112 ? 31.939 -3.670 5.750 1.00 9.91 85 LYS A C 1
ATOM 698 O O . LYS A 1 112 ? 32.582 -3.878 6.770 1.00 11.74 85 LYS A O 1
ATOM 704 N N . ARG A 1 113 ? 32.509 -3.179 4.648 1.00 8.80 86 ARG A N 1
ATOM 705 C CA . ARG A 1 113 ? 33.971 -2.990 4.533 1.00 8.94 86 ARG A CA 1
ATOM 706 C C . ARG A 1 113 ? 34.432 -1.597 4.849 1.00 8.63 86 ARG A C 1
ATOM 707 O O . ARG A 1 113 ? 35.593 -1.448 5.301 1.00 8.42 86 ARG A O 1
ATOM 715 N N . PHE A 1 114 ? 33.631 -0.603 4.534 1.00 8.49 87 PHE A N 1
ATOM 716 C CA . PHE A 1 114 ? 34.008 0.806 4.602 1.00 8.56 87 PHE A CA 1
ATOM 717 C C . PHE A 1 114 ? 32.912 1.591 5.315 1.00 9.05 87 PHE A C 1
ATOM 718 O O . PHE A 1 114 ? 32.347 2.586 4.767 1.00 9.66 87 PHE A O 1
ATOM 726 N N . PRO A 1 115 ? 32.615 1.187 6.593 1.00 10.53 88 PRO A N 1
ATOM 727 C CA . PRO A 1 115 ? 31.452 1.772 7.198 1.00 10.95 88 PRO A CA 1
ATOM 728 C C . PRO A 1 115 ? 31.543 3.259 7.379 1.00 10.75 88 PRO A C 1
ATOM 729 O O . PRO A 1 115 ? 30.522 3.980 7.417 1.00 12.11 88 PRO A O 1
ATOM 733 N N . HIS A 1 116 ? 32.712 3.846 7.434 1.00 12.53 89 HIS A N 1
ATOM 734 C CA . HIS A 1 116 ?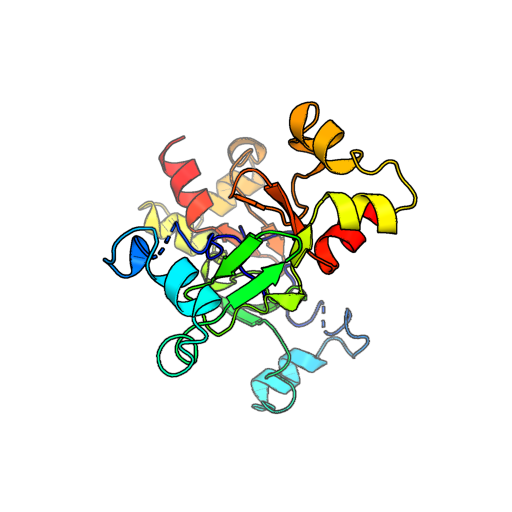 32.826 5.307 7.547 1.00 15.42 89 HIS A CA 1
ATOM 735 C C . HIS A 1 116 ? 32.388 6.080 6.336 1.00 14.77 89 HIS A C 1
ATOM 736 O O . HIS A 1 116 ? 32.055 7.289 6.350 1.00 14.34 89 HIS A O 1
ATOM 743 N N . ARG A 1 117 ? 32.201 5.341 5.231 1.00 13.69 90 ARG A N 1
ATOM 744 C CA . ARG A 1 117 ? 31.648 6.019 4.059 1.00 15.91 90 ARG A CA 1
ATOM 745 C C . ARG A 1 117 ? 30.186 6.439 4.357 1.00 15.18 90 ARG A C 1
ATOM 746 O O . ARG A 1 117 ? 29.662 7.317 3.679 1.00 18.66 90 ARG A O 1
ATOM 754 N N . LEU A 1 118 ? 29.516 5.799 5.336 1.00 14.37 91 LEU A N 1
ATOM 755 C CA . LEU A 1 118 ? 28.162 6.187 5.705 1.00 15.95 91 LEU A CA 1
ATOM 756 C C . LEU A 1 118 ? 28.070 7.056 6.915 1.00 15.71 91 LEU A C 1
ATOM 757 O O . LEU A 1 118 ? 26.954 7.276 7.425 1.00 15.80 91 LEU A O 1
ATOM 762 N N . GLU A 1 119 ? 29.198 7.563 7.390 1.00 17.52 92 GLU A N 1
ATOM 763 C CA . GLU A 1 119 ? 29.113 8.687 8.327 1.00 20.27 92 GLU A CA 1
ATOM 764 C C . GLU A 1 119 ? 28.284 9.842 7.828 1.00 18.56 92 GLU A C 1
ATOM 765 O O . GLU A 1 119 ? 28.465 10.270 6.721 1.00 18.21 92 GLU A O 1
ATOM 771 N N . GLY A 1 120 ? 27.357 10.329 8.642 1.00 18.01 93 GLY A N 1
ATOM 772 C CA . GLY A 1 120 ? 26.475 11.433 8.158 1.00 17.01 93 GLY A CA 1
ATOM 773 C C . GLY A 1 120 ? 25.335 11.000 7.227 1.00 16.75 93 GLY A C 1
ATOM 774 O O . GLY A 1 120 ? 24.515 11.805 6.847 1.00 17.64 93 GLY A O 1
ATOM 775 N N . ILE A 1 121 ? 25.238 9.678 6.985 1.00 13.87 94 ILE A N 1
ATOM 776 C CA . ILE A 1 121 ? 24.172 9.101 6.164 1.00 12.91 94 ILE A CA 1
ATOM 777 C C . ILE A 1 121 ? 23.311 8.296 7.111 1.00 12.42 94 ILE A C 1
ATOM 778 O O . ILE A 1 121 ? 23.657 7.131 7.421 1.00 14.64 94 ILE A O 1
ATOM 783 N N . ASP A 1 122 ? 22.147 8.825 7.497 1.00 12.99 95 ASP A N 1
ATOM 784 C CA . ASP A 1 122 ? 21.343 8.118 8.475 1.00 12.63 95 ASP A CA 1
ATOM 785 C C . ASP A 1 122 ? 21.017 6.724 7.953 1.00 10.02 95 ASP A C 1
ATOM 786 O O . ASP A 1 122 ? 20.555 6.476 6.825 1.00 10.57 95 ASP A O 1
ATOM 791 N N . HIS A 1 123 ? 21.253 5.747 8.833 1.00 9.37 96 HIS A N 1
ATOM 792 C CA . HIS A 1 123 ? 20.991 4.347 8.466 1.00 10.22 96 HIS A CA 1
ATOM 793 C C . HIS A 1 123 ? 20.768 3.538 9.708 1.00 10.36 96 HIS A C 1
ATOM 794 O O . HIS A 1 123 ? 21.108 3.918 10.805 1.00 12.07 96 HIS A O 1
ATOM 801 N N . ILE A 1 124 ? 20.152 2.383 9.557 1.00 10.57 97 ILE A N 1
ATOM 802 C CA . ILE A 1 124 ? 19.986 1.509 10.707 1.00 11.96 97 ILE A CA 1
ATOM 803 C C . ILE A 1 124 ? 20.032 0.086 10.177 1.00 10.45 97 ILE A C 1
ATOM 804 O O . ILE A 1 124 ? 19.499 -0.271 9.096 1.00 9.80 97 ILE A O 1
ATOM 809 N N . TYR A 1 125 ? 20.712 -0.791 10.912 1.00 10.16 98 TYR A N 1
ATOM 810 C CA . TYR A 1 125 ? 20.747 -2.200 10.623 1.00 10.15 98 TYR A CA 1
ATOM 811 C C . TYR A 1 125 ? 19.868 -2.985 11.618 1.00 9.82 98 TYR A C 1
ATOM 812 O O . TYR A 1 125 ? 20.208 -3.022 12.818 1.00 10.98 98 TYR A O 1
ATOM 821 N N . THR A 1 126 ? 18.789 -3.610 11.153 1.00 10.34 99 THR A N 1
ATOM 822 C CA . THR A 1 126 ? 18.043 -4.478 12.075 1.00 12.23 99 THR A CA 1
ATOM 823 C C . THR A 1 126 ? 17.340 -5.490 11.255 1.00 11.12 99 THR A C 1
ATOM 824 O O . THR A 1 126 ? 17.156 -5.337 10.076 1.00 10.08 99 THR A O 1
ATOM 828 N N . GLY A 1 127 ? 16.901 -6.579 11.905 1.00 11.27 100 GLY A N 1
ATOM 829 C CA . GLY A 1 127 ? 16.359 -7.696 11.134 1.00 11.83 100 GLY A CA 1
ATOM 830 C C . GLY A 1 127 ? 17.258 -8.195 10.016 1.00 11.13 100 GLY A C 1
ATOM 831 O O . GLY A 1 127 ? 16.798 -8.528 8.923 1.00 13.10 100 GLY A O 1
ATOM 832 N N . LYS A 1 128 ? 18.575 -8.141 10.287 1.00 11.58 101 LYS A N 1
ATOM 833 C CA . LYS A 1 128 ? 19.611 -8.562 9.312 1.00 12.13 101 LYS A CA 1
ATOM 834 C C . LYS A 1 128 ? 19.463 -7.839 7.980 1.00 11.62 101 LYS A C 1
ATOM 835 O O . LYS A 1 128 ? 19.773 -8.383 6.931 1.00 13.28 101 LYS A O 1
ATOM 841 N N . THR A 1 129 ? 19.046 -6.567 8.068 1.00 10.24 102 THR A N 1
ATOM 842 C CA . THR A 1 129 ? 18.817 -5.753 6.876 1.00 9.60 102 THR A CA 1
ATOM 843 C C . THR A 1 129 ? 19.295 -4.331 7.148 1.00 9.22 102 THR A C 1
ATOM 844 O O . THR A 1 129 ? 19.081 -3.789 8.252 1.00 9.19 102 THR A O 1
ATOM 848 N N . LEU A 1 130 ? 20.039 -3.748 6.184 1.00 9.52 103 LEU A N 1
ATOM 849 C CA . LEU A 1 130 ? 20.445 -2.382 6.292 1.00 8.99 103 LEU A CA 1
ATOM 850 C C . LEU A 1 130 ? 19.352 -1.501 5.613 1.00 9.11 103 LEU A C 1
ATOM 851 O O . LEU A 1 130 ? 18.859 -1.807 4.519 1.00 9.42 103 LEU A O 1
ATOM 856 N N . PHE A 1 131 ? 18.990 -0.430 6.290 1.00 9.49 104 PHE A N 1
ATOM 857 C CA . PHE A 1 131 ? 17.991 0.545 5.767 1.00 9.01 104 PHE A CA 1
ATOM 858 C C . PHE A 1 131 ? 18.682 1.936 5.772 1.00 9.41 104 PHE A C 1
ATOM 859 O O . PHE A 1 131 ? 19.436 2.292 6.681 1.00 8.97 104 PHE A O 1
ATOM 867 N N . LEU A 1 132 ? 18.370 2.727 4.765 1.00 9.34 105 LEU A N 1
ATOM 868 C CA . LEU A 1 132 ? 18.667 4.159 4.697 1.00 8.72 105 LEU A CA 1
ATOM 869 C C . LEU A 1 132 ? 17.353 4.908 4.780 1.00 8.98 105 LEU A C 1
ATOM 870 O O . LEU A 1 132 ? 16.271 4.303 4.939 1.00 10.01 105 LEU A O 1
ATOM 875 N N . THR A 1 133 ? 17.435 6.203 4.630 1.00 9.49 106 THR A N 1
ATOM 876 C CA . THR A 1 133 ? 16.211 7.030 4.472 1.00 10.71 106 THR A CA 1
ATOM 877 C C . THR A 1 133 ? 16.205 7.748 3.188 1.00 10.53 106 THR A C 1
ATOM 878 O O . THR A 1 133 ? 17.220 7.839 2.536 1.00 11.07 106 THR A O 1
ATOM 882 N N . LYS A 1 134 ? 15.033 8.167 2.752 1.00 11.90 107 LYS A N 1
ATOM 883 C CA . LYS A 1 134 ? 14.985 8.863 1.453 1.00 11.69 107 LYS A CA 1
ATOM 884 C C . LYS A 1 134 ? 15.900 10.076 1.572 1.00 11.54 107 LYS A C 1
ATOM 885 O O . LYS A 1 134 ? 16.621 10.397 0.620 1.00 13.38 107 LYS A O 1
ATOM 891 N N . GLU A 1 135 ? 15.863 10.824 2.659 1.00 12.80 108 GLU A N 1
ATOM 892 C CA . GLU A 1 135 ? 16.708 12.039 2.844 1.00 14.35 108 GLU A CA 1
ATOM 893 C C . GLU A 1 135 ? 18.178 11.640 2.896 1.00 13.16 108 GLU A C 1
ATOM 894 O O . GLU A 1 135 ? 19.045 12.320 2.301 1.00 14.15 108 GLU A O 1
ATOM 900 N N . SER A 1 136 ? 18.511 10.553 3.571 1.00 11.80 109 SER A N 1
ATOM 901 C CA . SER A 1 136 ? 19.946 10.229 3.686 1.00 11.40 109 SER A CA 1
ATOM 902 C C . SER A 1 136 ? 20.481 9.747 2.376 1.00 12.23 109 SER A C 1
ATOM 903 O O . SER A 1 136 ? 21.705 9.928 2.032 1.00 11.30 109 SER A O 1
ATOM 906 N N . LEU A 1 137 ? 19.638 9.175 1.522 1.00 12.89 110 LEU A N 1
ATOM 907 C CA . LEU A 1 137 ? 20.133 8.816 0.220 1.00 13.73 110 LEU A CA 1
ATOM 908 C C . LEU A 1 137 ? 20.452 10.094 -0.560 1.00 13.59 110 LEU A C 1
ATOM 909 O O . LEU A 1 137 ? 21.464 10.082 -1.306 1.00 14.31 110 LEU A O 1
ATOM 914 N N . GLU A 1 138 ? 19.644 11.146 -0.403 1.00 15.18 111 GLU A N 1
ATOM 915 C CA . GLU A 1 138 ? 19.917 12.389 -1.102 1.00 18.55 111 GLU A CA 1
ATOM 916 C C . GLU A 1 138 ? 21.228 12.970 -0.585 1.00 20.06 111 GLU A C 1
ATOM 917 O O . GLU A 1 138 ? 22.058 13.490 -1.381 1.00 20.26 111 GLU A O 1
ATOM 923 N N . VAL A 1 139 ? 21.466 12.889 0.732 1.00 17.18 112 VAL A N 1
ATOM 924 C CA . VAL A 1 139 ? 22.716 13.387 1.290 1.00 17.01 112 VAL A CA 1
ATOM 925 C C . VAL A 1 139 ? 23.927 12.630 0.668 1.00 17.32 112 VAL A C 1
ATOM 926 O O . VAL A 1 139 ? 24.961 13.213 0.299 1.00 17.34 112 VAL A O 1
ATOM 930 N N . PHE A 1 140 ? 23.826 11.316 0.597 1.00 15.22 113 PHE A N 1
ATOM 931 C CA . PHE A 1 140 ? 24.849 10.484 0.010 1.00 14.72 113 PHE A CA 1
ATOM 932 C C . PHE A 1 140 ? 25.099 10.841 -1.452 1.00 16.56 113 PHE A C 1
ATOM 933 O O . PHE A 1 140 ? 26.306 10.946 -1.871 1.00 17.40 113 PHE A O 1
ATOM 941 N N . LYS A 1 141 ? 24.038 11.136 -2.218 1.00 18.84 114 LYS A N 1
ATOM 942 C CA . LYS A 1 141 ? 24.190 11.461 -3.640 1.00 24.40 114 LYS A CA 1
ATOM 943 C C . LYS A 1 141 ? 24.991 12.745 -3.752 1.00 27.78 114 LYS A C 1
ATOM 944 O O . LYS A 1 141 ? 25.851 12.873 -4.636 1.00 27.25 114 LYS A O 1
ATOM 950 N N . LYS A 1 142 ? 24.726 13.694 -2.855 1.00 26.79 115 LYS A N 1
ATOM 951 C CA . LYS A 1 142 ? 25.474 14.974 -2.835 1.00 30.68 115 LYS A CA 1
ATOM 952 C C . LYS A 1 142 ? 26.917 14.793 -2.404 1.00 31.71 115 LYS A C 1
ATOM 953 O O . LYS A 1 142 ? 27.818 15.421 -2.974 1.00 33.65 115 LYS A O 1
ATOM 959 N N . LYS A 1 143 ? 27.168 13.919 -1.434 1.00 36.43 116 LYS A N 1
ATOM 960 C CA . LYS A 1 143 ? 28.529 13.590 -1.041 1.00 37.77 116 LYS A CA 1
ATOM 961 C C . LYS A 1 143 ? 29.252 12.839 -2.184 1.00 39.75 116 LYS A C 1
ATOM 962 O O . LYS A 1 143 ? 30.137 13.426 -2.793 1.00 40.99 116 LYS A O 1
ATOM 968 N N A LYS B 1 30 ? 0.446 12.198 15.593 0.50 19.03 3 LYS B N 1
ATOM 969 N N B LYS B 1 30 ? 1.533 11.744 16.160 0.50 21.35 3 LYS B N 1
ATOM 970 C CA A LYS B 1 30 ? 0.526 12.704 17.001 0.50 16.55 3 LYS B CA 1
ATOM 971 C CA B LYS B 1 30 ? 0.770 12.560 17.167 0.50 16.80 3 LYS B CA 1
ATOM 972 C C A LYS B 1 30 ? 0.943 14.174 17.103 0.50 14.31 3 LYS B C 1
ATOM 973 C C B LYS B 1 30 ? 0.951 14.090 1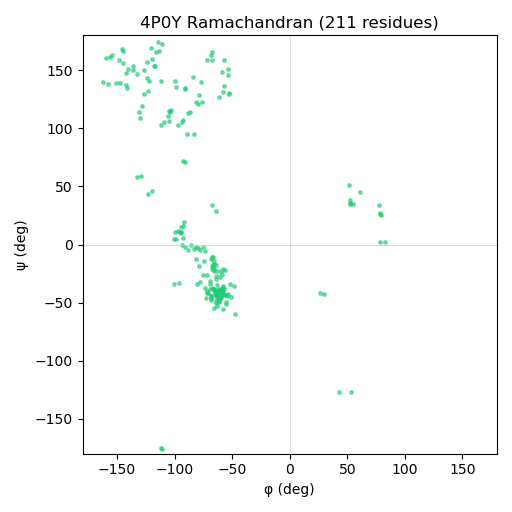6.997 0.50 14.53 3 LYS B C 1
ATOM 974 O O A LYS B 1 30 ? 0.101 14.950 17.521 0.50 14.48 3 LYS B O 1
ATOM 975 O O B LYS B 1 30 ? -0.073 14.817 17.046 0.50 14.68 3 LYS B O 1
ATOM 986 N N . ILE B 1 31 ? 2.198 14.554 16.791 1.00 12.81 4 ILE B N 1
ATOM 987 C CA . ILE B 1 31 ? 2.462 15.974 16.487 1.00 12.18 4 ILE B CA 1
ATOM 988 C C . ILE B 1 31 ? 3.683 16.070 15.594 1.00 12.15 4 ILE B C 1
ATOM 989 O O . ILE B 1 31 ? 4.759 15.549 16.009 1.00 13.58 4 ILE B O 1
ATOM 994 N N . ASN B 1 32 ? 3.527 16.706 14.430 1.00 11.30 5 ASN B N 1
ATOM 995 C CA . ASN B 1 32 ? 4.608 16.974 13.467 1.00 10.32 5 ASN B CA 1
ATOM 996 C C . ASN B 1 32 ? 4.952 18.420 13.575 1.00 12.24 5 ASN B C 1
ATOM 997 O O . ASN B 1 32 ? 4.140 19.260 13.202 1.00 12.79 5 ASN B O 1
ATOM 1002 N N . LEU B 1 33 ? 6.067 18.768 14.163 1.00 11.98 6 LEU B N 1
ATOM 1003 C CA . LEU B 1 33 ? 6.396 20.133 14.406 1.00 12.30 6 LEU B CA 1
ATOM 1004 C C . LEU B 1 33 ? 6.805 20.896 13.165 1.00 11.90 6 LEU B C 1
ATOM 1005 O O . LEU B 1 33 ? 6.897 22.140 13.248 1.00 14.02 6 LEU B O 1
ATOM 1010 N N . ASN B 1 34 ? 6.932 20.228 12.029 1.00 13.69 7 ASN B N 1
ATOM 1011 C CA . ASN B 1 34 ? 7.081 20.963 10.753 1.00 14.86 7 ASN B CA 1
ATOM 1012 C C . ASN B 1 34 ? 5.779 21.529 10.206 1.00 15.94 7 ASN B C 1
ATOM 1013 O O . ASN B 1 34 ? 5.834 22.238 9.171 1.00 13.84 7 ASN B O 1
ATOM 1018 N N . GLN B 1 35 ? 4.637 21.244 10.855 1.00 12.57 8 GLN B N 1
ATOM 1019 C CA . GLN B 1 35 ? 3.358 21.772 10.436 1.00 11.54 8 GLN B CA 1
ATOM 1020 C C . GLN B 1 35 ? 2.727 22.616 11.546 1.00 11.11 8 GLN B C 1
ATOM 1021 O O . GLN B 1 35 ? 1.482 22.605 11.700 1.00 12.08 8 GLN B O 1
ATOM 1027 N N . ILE B 1 36 ? 3.530 23.461 12.106 1.00 8.99 9 ILE B N 1
ATOM 1028 C CA . ILE B 1 36 ? 3.118 24.341 13.217 1.00 10.02 9 ILE B CA 1
ATOM 1029 C C . ILE B 1 36 ? 3.449 25.747 12.863 1.00 11.06 9 ILE B C 1
ATOM 1030 O O . ILE B 1 36 ? 4.616 26.118 12.538 1.00 11.60 9 ILE B O 1
ATOM 1035 N N . TYR B 1 37 ? 2.480 26.668 12.997 1.00 9.84 10 TYR B N 1
ATOM 1036 C CA . TYR B 1 37 ? 2.686 28.080 12.575 1.00 9.87 10 TYR B CA 1
ATOM 1037 C C . TYR B 1 37 ? 1.959 29.007 13.508 1.00 10.17 10 TYR B C 1
ATOM 1038 O O . TYR B 1 37 ? 0.936 28.589 14.127 1.00 9.66 10 TYR B O 1
ATOM 1047 N N . THR B 1 38 ? 2.400 30.216 13.577 1.00 8.78 11 THR B N 1
ATOM 1048 C CA . THR B 1 38 ? 1.572 31.228 14.201 1.00 10.26 11 THR B CA 1
ATOM 1049 C C . THR B 1 38 ? 0.320 31.551 13.386 1.00 10.23 11 THR B C 1
ATOM 1050 O O . THR B 1 38 ? 0.254 31.201 12.195 1.00 8.91 11 THR B O 1
ATOM 1054 N N . ALA B 1 39 ? -0.633 32.188 14.020 1.00 10.90 12 ALA B N 1
ATOM 1055 C CA . ALA B 1 39 ? -1.816 32.695 13.333 1.00 10.72 12 ALA B CA 1
ATOM 1056 C C . ALA B 1 39 ? -1.397 33.504 12.142 1.00 10.27 12 ALA B C 1
ATOM 1057 O O . ALA B 1 39 ? -2.008 33.354 11.072 1.00 9.98 12 ALA B O 1
ATOM 1059 N N . LYS B 1 40 ? -0.418 34.373 12.295 1.00 9.86 13 LYS B N 1
ATOM 1060 C CA . LYS B 1 40 ? -0.030 35.218 11.139 1.00 11.83 13 LYS B CA 1
ATOM 1061 C C . LYS B 1 40 ? 0.532 34.444 9.953 1.00 11.74 13 LYS B C 1
ATOM 1062 O O . LYS B 1 40 ? 0.221 34.694 8.790 1.00 11.11 13 LYS B O 1
ATOM 1068 N N . GLU B 1 41 ? 1.419 33.470 10.256 1.00 9.71 14 GLU B N 1
ATOM 1069 C CA . GLU B 1 41 ? 1.926 32.610 9.171 1.00 10.21 14 GLU B CA 1
ATOM 1070 C C . GLU B 1 41 ? 0.812 31.794 8.558 1.00 9.93 14 GLU B C 1
ATOM 1071 O O . GLU B 1 41 ? 0.723 31.621 7.345 1.00 10.62 14 GLU B O 1
ATOM 1085 N N . SER B 1 43 ? -2.303 32.507 8.349 1.00 8.50 16 SER B N 1
ATOM 1086 C CA . SER B 1 43 ? -3.172 33.346 7.500 1.00 8.80 16 SER B CA 1
ATOM 1087 C C . SER B 1 43 ? -2.552 33.514 6.146 1.00 8.90 16 SER B C 1
ATOM 1088 O O . SER B 1 43 ? -3.284 33.507 5.122 1.00 10.84 16 SER B O 1
ATOM 1091 N N . GLU B 1 44 ? -1.204 33.740 6.091 1.00 10.80 17 GLU B N 1
ATOM 1092 C CA . GLU B 1 44 ? -0.613 33.903 4.758 1.00 11.68 17 GLU B CA 1
ATOM 1093 C C . GLU B 1 44 ? -0.652 32.539 4.007 1.00 11.84 17 GLU B C 1
ATOM 1094 O O . GLU B 1 44 ? -0.878 32.480 2.754 1.00 12.45 17 GLU B O 1
ATOM 1100 N N . ARG B 1 45 ? -0.502 31.420 4.699 1.00 11.99 18 ARG B N 1
ATOM 1101 C CA . ARG B 1 45 ? -0.694 30.090 4.040 1.00 12.80 18 ARG B CA 1
ATOM 1102 C C . ARG B 1 45 ? -2.046 29.809 3.426 1.00 12.64 18 ARG B C 1
ATOM 1103 O O . ARG B 1 45 ? -2.237 28.858 2.566 1.00 14.35 18 ARG B O 1
ATOM 1111 N N . ILE B 1 46 ? -3.071 30.502 3.878 1.00 12.44 19 ILE B N 1
ATOM 1112 C CA . ILE B 1 46 ? -4.422 30.298 3.323 1.00 13.60 19 ILE B CA 1
ATOM 1113 C C . ILE B 1 46 ? -4.716 31.406 2.287 1.00 10.71 19 ILE B C 1
ATOM 1114 O O . ILE B 1 46 ? -5.826 31.581 1.909 1.00 13.89 19 ILE B O 1
ATOM 1119 N N . GLY B 1 47 ? -3.726 32.213 2.041 1.00 10.66 20 GLY B N 1
ATOM 1120 C CA . GLY B 1 47 ? -3.811 33.297 1.055 1.00 11.86 20 GLY B CA 1
ATOM 1121 C C . GLY B 1 47 ? -4.557 34.536 1.526 1.00 12.59 20 GLY B C 1
ATOM 1122 O O . GLY B 1 47 ? -5.044 35.315 0.685 1.00 15.16 20 GLY B O 1
ATOM 1123 N N . LYS B 1 48 ? -4.573 34.792 2.831 1.00 11.49 21 LYS B N 1
ATOM 1124 C CA . LYS B 1 48 ? -5.247 35.931 3.350 1.00 11.48 21 LYS B CA 1
ATOM 1125 C C . LYS B 1 48 ? -4.271 36.986 3.910 1.00 11.78 21 LYS B C 1
ATOM 1126 O O . LYS B 1 48 ? -3.053 36.720 4.058 1.00 12.81 21 LYS B O 1
ATOM 1132 N N . ASN B 1 49 ? -4.758 38.149 4.275 1.00 12.85 22 ASN B N 1
ATOM 1133 C CA . ASN B 1 49 ? -3.944 39.098 4.940 1.00 15.26 22 ASN B CA 1
ATOM 1134 C C . ASN B 1 49 ? -3.403 38.489 6.226 1.00 15.52 22 ASN B C 1
ATOM 1135 O O . ASN B 1 49 ? -4.085 37.721 6.878 1.00 12.21 22 ASN B O 1
ATOM 1140 N N . ARG B 1 50 ? -2.203 38.899 6.620 1.00 15.65 23 ARG B N 1
ATOM 1141 C CA . ARG B 1 50 ? -1.560 38.265 7.807 1.00 14.90 23 ARG B CA 1
ATOM 1142 C C . ARG B 1 50 ? -2.396 38.370 9.115 1.00 14.39 23 ARG B C 1
ATOM 1143 O O . ARG B 1 50 ? -2.208 37.506 9.988 1.00 13.60 23 ARG B O 1
ATOM 1151 N N . ASN B 1 51 ? -3.331 39.325 9.206 1.00 13.42 24 ASN B N 1
ATOM 1152 C CA . ASN B 1 51 ? -4.155 39.429 10.410 1.00 13.94 24 ASN B CA 1
ATOM 1153 C C . ASN B 1 51 ? -5.503 38.717 10.377 1.00 13.28 24 ASN B C 1
ATOM 1154 O O . ASN B 1 51 ? -6.292 38.771 11.362 1.00 15.19 24 ASN B O 1
ATOM 1159 N N . TYR B 1 52 ? -5.720 37.908 9.370 1.00 11.87 25 TYR B N 1
ATOM 1160 C CA . TYR B 1 52 ? -6.998 37.346 9.097 1.00 10.99 25 TYR B CA 1
ATOM 1161 C C . TYR B 1 52 ? -7.395 36.446 10.288 1.00 10.91 25 TYR B C 1
ATOM 1162 O O . TYR B 1 52 ? -8.532 36.520 10.779 1.00 10.34 25 TYR B O 1
ATOM 1171 N N . LEU B 1 53 ? -6.519 35.503 10.681 1.00 9.85 26 LEU B N 1
ATOM 1172 C CA . LEU B 1 53 ? -7.031 34.565 11.680 1.00 9.83 26 LEU B CA 1
ATOM 1173 C C . LEU B 1 53 ? -6.961 35.214 13.033 1.00 10.32 26 LEU B C 1
ATOM 1174 O O . LEU B 1 53 ? -7.825 34.872 13.875 1.00 9.59 26 LEU B O 1
ATOM 1179 N N . SER B 1 54 ? -5.959 36.060 13.320 1.00 11.13 27 SER B N 1
ATOM 1180 C CA . SER B 1 54 ? -5.960 36.795 14.596 1.00 13.30 27 SER B CA 1
ATOM 1181 C C . SER B 1 54 ? -7.246 37.641 14.780 1.00 13.91 27 SER B C 1
ATOM 1182 O O . SER B 1 54 ? -7.826 37.687 15.892 1.00 13.42 27 SER B O 1
ATOM 1185 N N . GLN B 1 55 ? -7.754 38.254 13.726 1.00 13.29 28 GLN B N 1
ATOM 1186 C CA . GLN B 1 55 ? -9.019 39.014 13.799 1.00 14.25 28 GLN B CA 1
ATOM 1187 C C . GLN B 1 55 ? -10.167 38.102 14.020 1.00 13.55 28 GLN B C 1
ATOM 1188 O O . GLN B 1 55 ? -11.009 38.388 14.862 1.00 13.24 28 GLN B O 1
ATOM 1194 N N . ALA B 1 56 ? -10.240 36.959 13.310 1.00 10.93 29 ALA B N 1
ATOM 1195 C CA . ALA B 1 56 ? -11.282 35.946 13.529 1.00 11.55 29 ALA B CA 1
ATOM 1196 C C . ALA B 1 56 ? -11.271 35.477 14.971 1.00 11.57 29 ALA B C 1
ATOM 1197 O O . ALA B 1 56 ? -12.357 35.352 15.600 1.00 11.33 29 ALA B O 1
ATOM 1199 N N . TYR B 1 57 ? -10.107 35.244 15.550 1.00 9.60 30 TYR B N 1
ATOM 1200 C CA . TYR B 1 57 ? -10.019 34.817 16.959 1.00 10.82 30 TYR B CA 1
ATOM 1201 C C . TYR B 1 57 ? -10.538 35.904 17.890 1.00 12.67 30 TYR B C 1
ATOM 1202 O O . TYR B 1 57 ? -11.436 35.598 18.716 1.00 14.10 30 TYR B O 1
ATOM 1211 N N . ARG B 1 58 ? -10.050 37.128 17.726 1.00 13.01 31 ARG B N 1
ATOM 1212 C CA . ARG B 1 58 ? -10.498 38.247 18.561 1.00 14.31 31 ARG B CA 1
ATOM 1213 C C . ARG B 1 58 ? -11.966 38.501 18.462 1.00 15.92 31 ARG B C 1
ATOM 1214 O O . ARG B 1 58 ? -12.596 38.886 19.474 1.00 18.31 31 ARG B O 1
ATOM 1222 N N . ASN B 1 59 ? -12.528 38.379 17.271 1.00 16.40 32 ASN B N 1
ATOM 1223 C CA . ASN B 1 59 ? -13.962 38.650 17.067 1.00 16.80 32 ASN B CA 1
ATOM 1224 C C . ASN B 1 59 ? -14.883 37.427 17.136 1.00 16.16 32 ASN B C 1
ATOM 1225 O O . ASN B 1 59 ? -16.087 37.485 16.742 1.00 17.28 32 ASN B O 1
ATOM 1230 N N . ASN B 1 60 ? -14.377 36.327 17.664 1.00 15.12 33 ASN B N 1
ATOM 1231 C CA . ASN B 1 60 ? -15.137 35.157 17.880 1.00 16.32 33 ASN B CA 1
ATOM 1232 C C . ASN B 1 60 ? -15.873 34.722 16.648 1.00 18.41 33 ASN B C 1
ATOM 1233 O O . ASN B 1 60 ? -17.057 34.417 16.706 1.00 18.17 33 ASN B O 1
ATOM 1238 N N . LYS B 1 61 ? -15.163 34.605 15.540 1.00 14.49 34 LYS B N 1
ATOM 1239 C CA . LYS B 1 61 ? -15.812 34.205 14.267 1.00 13.87 34 LYS B CA 1
ATOM 1240 C C . LYS B 1 61 ? -15.703 32.738 14.161 1.00 13.35 34 LYS B C 1
ATOM 1241 O O . LYS B 1 61 ? -14.873 32.237 13.387 1.00 11.38 34 LYS B O 1
ATOM 1247 N N . HIS B 1 62 ? -16.472 31.974 14.982 1.00 11.19 35 HIS B N 1
ATOM 1248 C CA . HIS B 1 62 ? -16.332 30.546 14.922 1.00 11.13 35 HIS B CA 1
ATOM 1249 C C . HIS B 1 62 ? -16.753 29.804 13.702 1.00 9.82 35 HIS B C 1
ATOM 1250 O O . HIS B 1 62 ? -16.348 28.707 13.413 1.00 11.18 35 HIS B O 1
ATOM 1257 N N . GLU B 1 63 ? -17.604 30.514 12.895 1.00 9.51 36 GLU B N 1
ATOM 1258 C CA . GLU B 1 63 ? -17.969 29.861 11.670 1.00 9.19 36 GLU B CA 1
ATOM 1259 C C . GLU B 1 63 ? -16.731 29.770 10.686 1.00 8.86 36 GLU B C 1
ATOM 1260 O O . GLU B 1 63 ? -16.684 28.854 9.858 1.00 9.79 36 GLU B O 1
ATOM 1266 N N A ILE B 1 64 ? -15.760 30.631 10.861 0.30 9.93 37 ILE B N 1
ATOM 1267 N N B ILE B 1 64 ? -15.825 30.728 10.880 0.70 10.55 37 ILE B N 1
ATOM 1268 C CA A ILE B 1 64 ? -14.486 30.389 10.188 0.30 9.95 37 ILE B CA 1
ATOM 1269 C CA B ILE B 1 64 ? -14.494 30.678 10.190 0.70 10.93 37 ILE B CA 1
ATOM 1270 C C A ILE B 1 64 ? -13.605 29.469 11.046 0.30 10.30 37 ILE B C 1
ATOM 1271 C C B ILE B 1 64 ? -13.498 29.749 10.958 0.70 10.55 37 ILE B C 1
ATOM 1272 O O A ILE B 1 64 ? -13.159 28.378 10.596 0.30 9.30 37 ILE B O 1
ATOM 1273 O O B ILE B 1 64 ? -12.906 28.897 10.318 0.70 10.75 37 ILE B O 1
ATOM 1282 N N . LEU B 1 65 ? -13.407 29.877 12.287 1.00 12.35 38 LEU B N 1
ATOM 1283 C CA . LEU B 1 65 ? -12.380 29.193 13.094 1.00 11.94 38 LEU B CA 1
ATOM 1284 C C . LEU B 1 65 ? -12.661 27.686 13.209 1.00 10.88 38 LEU B C 1
ATOM 1285 O O . LEU B 1 65 ? -11.715 26.884 13.325 1.00 10.88 38 LEU B O 1
ATOM 1290 N N A LYS B 1 66 ? -13.934 27.244 13.134 0.70 10.62 39 LYS B N 1
ATOM 1291 N N B LYS B 1 66 ? -13.927 27.261 13.138 0.30 10.74 39 LYS B N 1
ATOM 1292 C CA A LYS B 1 66 ? -14.213 25.832 13.284 0.70 11.21 39 LYS B CA 1
ATOM 1293 C CA B LYS B 1 66 ? -14.226 25.841 13.275 0.30 10.86 39 LYS B CA 1
ATOM 1294 C C A LYS B 1 66 ? -13.523 24.937 12.213 0.70 10.97 39 LYS B C 1
ATOM 1295 C C B LYS B 1 66 ? -13.531 24.946 12.226 0.30 11.34 39 LYS B C 1
ATOM 1296 O O A LYS B 1 66 ? -13.466 23.737 12.340 0.70 14.38 39 LYS B O 1
ATOM 1297 O O B LYS B 1 66 ? -13.464 23.741 12.399 0.30 12.98 39 LYS B O 1
ATOM 1308 N N . ASN B 1 67 ? -13.039 25.539 11.140 1.00 13.04 40 ASN B N 1
ATOM 1309 C CA . ASN B 1 67 ? -12.417 24.774 10.028 1.00 13.70 40 ASN B CA 1
ATOM 1310 C C . ASN B 1 67 ? -10.952 24.583 10.260 1.00 14.81 40 ASN B C 1
ATOM 1311 O O . ASN B 1 67 ? -10.285 23.901 9.444 1.00 17.53 40 ASN B O 1
ATOM 1316 N N . PHE B 1 68 ? -10.448 25.046 11.428 1.00 11.96 41 PHE B N 1
ATOM 1317 C CA . PHE B 1 68 ? -8.978 25.040 11.653 1.00 11.45 41 PHE B CA 1
ATOM 1318 C C . PHE B 1 68 ? -8.627 24.331 12.940 1.00 9.73 41 PHE B C 1
ATOM 1319 O O . PHE B 1 68 ? -9.360 24.302 13.926 1.00 12.46 41 PHE B O 1
ATOM 1327 N N . ASN B 1 69 ? -7.415 23.740 12.917 1.00 9.35 42 ASN B N 1
ATOM 1328 C CA . ASN B 1 69 ? -6.795 23.142 14.122 1.00 9.46 42 ASN B CA 1
ATOM 1329 C C . ASN B 1 69 ? -5.948 24.211 14.733 1.00 8.51 42 ASN B C 1
ATOM 1330 O O . ASN B 1 69 ? -4.873 24.553 14.169 1.00 9.08 42 ASN B O 1
ATOM 1335 N N . TYR B 1 70 ? -6.359 24.772 15.846 1.00 7.80 43 TYR B N 1
ATOM 1336 C CA . TYR B 1 70 ? -5.550 25.767 16.537 1.00 6.79 43 TYR B CA 1
ATOM 1337 C C . TYR B 1 70 ? -5.730 25.609 18.039 1.00 7.69 43 TYR B C 1
ATOM 1338 O O . TYR B 1 70 ? -6.621 24.907 18.500 1.00 8.22 43 TYR B O 1
ATOM 1347 N N . ARG B 1 71 ? -4.836 26.267 18.779 1.00 7.81 44 ARG B N 1
ATOM 1348 C CA . ARG B 1 71 ? -4.826 26.202 20.268 1.00 8.59 44 ARG B CA 1
ATOM 1349 C C . ARG B 1 71 ? -4.109 27.399 20.788 1.00 10.24 44 ARG B C 1
ATOM 1350 O O . ARG B 1 71 ? -3.068 27.762 20.242 1.00 10.30 44 ARG B O 1
ATOM 1358 N N . LYS B 1 72 ? -4.639 28.006 21.861 1.00 10.04 45 LYS B N 1
ATOM 1359 C CA . LYS B 1 72 ? -3.835 29.037 22.569 1.00 12.79 45 LYS B CA 1
ATOM 1360 C C . LYS B 1 72 ? -2.755 28.379 23.416 1.00 14.22 45 LYS B C 1
ATOM 1361 O O . LYS B 1 72 ? -3.036 27.490 24.216 1.00 14.32 45 LYS B O 1
ATOM 1367 N N . ILE B 1 73 ? -1.475 28.743 23.152 1.00 15.92 46 ILE B N 1
ATOM 1368 C CA . ILE B 1 73 ? -0.297 28.079 23.823 1.00 16.22 46 ILE B CA 1
ATOM 1369 C C . ILE B 1 73 ? 0.485 29.285 24.307 1.00 18.19 46 ILE B C 1
ATOM 1370 O O . ILE B 1 73 ? 1.072 30.028 23.549 1.00 19.06 46 ILE B O 1
ATOM 1375 N N . GLY B 1 74 ? 0.457 29.458 25.612 1.00 18.47 47 GLY B N 1
ATOM 1376 C CA . GLY B 1 74 ? 0.989 30.661 26.230 1.00 22.99 47 GLY B CA 1
ATOM 1377 C C . GLY B 1 74 ? 0.369 31.903 25.578 1.00 22.75 47 GLY B C 1
ATOM 1378 O O . GLY B 1 74 ? -0.854 31.945 25.433 1.00 25.41 47 GLY B O 1
ATOM 1379 N N . GLY B 1 75 ? 1.177 32.860 25.098 1.00 21.64 48 GLY B N 1
ATOM 1380 C CA . GLY B 1 75 ? 0.595 34.052 24.451 1.00 22.24 48 GLY B CA 1
ATOM 1381 C C . GLY B 1 75 ? 0.473 33.993 22.929 1.00 24.20 48 GLY B C 1
ATOM 1382 O O . GLY B 1 75 ? 0.268 35.018 22.298 1.00 25.87 48 GLY B O 1
ATOM 1383 N N . THR B 1 76 ? 0.675 32.826 22.317 1.00 22.52 49 THR B N 1
ATOM 1384 C CA . THR B 1 76 ? 0.583 32.733 20.863 1.00 19.37 49 THR B CA 1
ATOM 1385 C C . THR B 1 76 ? -0.673 31.866 20.546 1.00 17.66 49 THR B C 1
ATOM 1386 O O . THR B 1 76 ? -0.898 30.802 21.204 1.00 16.32 49 THR B O 1
ATOM 1390 N N . ILE B 1 77 ? -1.402 32.259 19.500 1.00 15.86 50 ILE B N 1
ATOM 1391 C CA . ILE B 1 77 ? -2.373 31.283 18.902 1.00 13.33 50 ILE B CA 1
ATOM 1392 C C . ILE B 1 77 ? -1.694 30.446 17.845 1.00 11.39 50 ILE B C 1
ATOM 1393 O O . ILE B 1 77 ? -1.239 31.004 16.808 1.00 11.89 50 ILE B O 1
ATOM 1398 N N . ILE B 1 78 ? -1.559 29.162 18.116 1.00 8.33 51 ILE B N 1
ATOM 1399 C CA . ILE B 1 78 ? -0.869 28.250 17.201 1.00 8.46 51 ILE B CA 1
ATOM 1400 C C . ILE B 1 78 ? -1.827 27.477 16.356 1.00 7.50 51 ILE B C 1
ATOM 1401 O O . ILE B 1 78 ? -2.815 26.977 16.832 1.00 7.83 51 ILE B O 1
ATOM 1406 N N . PHE B 1 79 ? -1.524 27.389 15.064 1.00 8.26 52 PHE B N 1
ATOM 1407 C CA . PHE B 1 79 ? -2.293 26.669 14.082 1.00 8.32 52 PHE B CA 1
ATOM 1408 C C . PHE B 1 79 ? -1.492 25.515 13.458 1.00 8.28 52 PHE B C 1
ATOM 1409 O O . PHE B 1 79 ? -0.238 25.612 13.379 1.00 8.36 52 PHE B O 1
ATOM 1417 N N . SER B 1 80 ? -2.189 24.498 12.978 1.00 7.63 53 SER B N 1
ATOM 1418 C CA . SER B 1 80 ? -1.634 23.545 12.039 1.00 8.97 53 SER B CA 1
ATOM 1419 C C . SER B 1 80 ? -2.596 23.333 10.901 1.00 10.63 53 SER B C 1
ATOM 1420 O O . SER B 1 80 ? -3.799 23.400 11.072 1.00 11.67 53 SER B O 1
ATOM 1423 N N . ASP B 1 81 ? -2.041 23.096 9.718 1.00 11.57 54 ASP B N 1
ATOM 1424 C CA . ASP B 1 81 ? -2.883 22.667 8.583 1.00 11.56 54 ASP B CA 1
ATOM 1425 C C . ASP B 1 81 ? -3.185 21.163 8.561 1.00 13.76 54 ASP B C 1
ATOM 1426 O O . ASP B 1 81 ? -3.997 20.707 7.760 1.00 17.48 54 ASP B O 1
ATOM 1431 N N . ASN B 1 82 ? -2.627 20.401 9.480 1.00 11.87 55 ASN B N 1
ATOM 1432 C CA . ASN B 1 82 ? -2.935 19.014 9.602 1.00 13.04 55 ASN B CA 1
ATOM 1433 C C . ASN B 1 82 ? -3.878 18.775 10.773 1.00 12.88 55 ASN B C 1
ATOM 1434 O O . ASN B 1 82 ? -3.549 19.059 11.925 1.00 12.26 55 ASN B O 1
ATOM 1439 N N . PRO B 1 83 ? -5.102 18.294 10.516 1.00 14.44 56 PRO B N 1
ATOM 1440 C CA . PRO B 1 83 ? -6.071 18.117 11.611 1.00 14.77 56 PRO B CA 1
ATOM 1441 C C . PRO B 1 83 ? -5.691 17.071 12.605 1.00 16.49 56 PRO B C 1
ATOM 1442 O O . PRO B 1 83 ? -6.270 17.101 13.705 1.00 19.91 56 PRO B O 1
ATOM 1446 N N . ASN B 1 84 ? -4.756 16.207 12.194 1.00 20.44 57 ASN B N 1
ATOM 1447 C CA . ASN B 1 84 ? -4.248 15.083 12.981 1.00 19.74 57 ASN B CA 1
ATOM 1448 C C . ASN B 1 84 ? -3.175 15.537 13.996 1.00 18.48 57 ASN B C 1
ATOM 1449 O O . ASN B 1 84 ? -2.724 14.732 14.804 1.00 21.22 57 ASN B O 1
ATOM 1454 N N . ASN B 1 85 ? -2.632 16.763 13.906 1.00 14.49 58 ASN B N 1
ATOM 1455 C CA . ASN B 1 85 ? -1.621 17.128 14.912 1.00 13.50 58 ASN B CA 1
ATOM 1456 C C . ASN B 1 85 ? -2.285 17.518 16.219 1.00 13.05 58 ASN B C 1
ATOM 1457 O O . ASN B 1 85 ? -3.231 18.300 16.215 1.00 14.88 58 ASN B O 1
ATOM 1462 N N . ASP B 1 86 ? -1.855 16.917 17.316 1.00 11.75 59 ASP B N 1
ATOM 1463 C CA . ASP B 1 86 ? -2.447 17.153 18.603 1.00 11.16 59 ASP B CA 1
ATOM 1464 C C . ASP B 1 86 ? -1.723 18.333 19.243 1.00 9.55 59 ASP B C 1
ATOM 1465 O O . ASP B 1 86 ? -0.645 18.175 19.849 1.00 9.03 59 ASP B O 1
ATOM 1470 N N . LEU B 1 87 ? -2.295 19.520 19.076 1.00 9.51 60 LEU B N 1
ATOM 1471 C CA . LEU B 1 87 ? -1.640 20.675 19.587 1.00 8.35 60 LEU B CA 1
ATOM 1472 C C . LEU B 1 87 ? -1.516 20.760 21.077 1.00 8.71 60 LEU B C 1
ATOM 1473 O O . LEU B 1 87 ? -0.709 21.575 21.600 1.00 9.02 60 LEU B O 1
ATOM 1478 N N . SER B 1 88 ? -2.267 19.933 21.810 1.00 8.79 61 SER B N 1
ATOM 1479 C CA . SER B 1 88 ? -2.117 19.872 23.242 1.00 9.49 61 SER B CA 1
ATOM 1480 C C . SER B 1 88 ? -0.784 19.344 23.734 1.00 10.01 61 SER B C 1
ATOM 1481 O O . SER B 1 88 ? -0.410 19.530 24.912 1.00 12.74 61 SER B O 1
ATOM 1484 N N . GLN B 1 89 ? -0.079 18.679 22.792 1.00 8.96 62 GLN B N 1
ATOM 1485 C CA . GLN B 1 89 ? 1.285 18.182 23.148 1.00 9.68 62 GLN B CA 1
ATOM 1486 C C . GLN B 1 89 ? 2.271 19.289 23.209 1.00 8.67 62 GLN B C 1
ATOM 1487 O O . GLN B 1 89 ? 3.353 19.082 23.809 1.00 11.10 62 GLN B O 1
ATOM 1493 N N . LEU B 1 90 ? 1.990 20.518 22.683 1.00 10.72 63 LEU B N 1
ATOM 1494 C CA . LEU B 1 90 ? 3.035 21.569 22.656 1.00 11.20 63 LEU B CA 1
ATOM 1495 C C . LEU B 1 90 ? 3.078 22.283 23.968 1.00 11.43 63 LEU B C 1
ATOM 1496 O O . LEU B 1 90 ? 2.027 22.628 24.555 1.00 15.36 63 LEU B O 1
ATOM 1501 N N . ILE B 1 91 ? 4.227 22.682 24.427 1.00 9.96 64 ILE B N 1
ATOM 1502 C CA . ILE B 1 91 ? 4.351 23.469 25.635 1.00 11.36 64 ILE B CA 1
ATOM 1503 C C . ILE B 1 91 ? 5.450 24.455 25.404 1.00 11.53 64 ILE B C 1
ATOM 1504 O O . ILE B 1 91 ? 6.385 24.217 24.606 1.00 10.33 64 ILE B O 1
ATOM 1509 N N . THR B 1 92 ? 5.334 25.607 25.985 1.00 9.87 65 THR B N 1
ATOM 1510 C CA . THR B 1 92 ? 6.415 26.562 25.836 1.00 10.46 65 THR B CA 1
ATOM 1511 C C . THR B 1 92 ? 7.691 26.129 26.523 1.00 9.69 65 THR B C 1
ATOM 1512 O O . THR B 1 92 ? 7.641 25.378 27.499 1.00 11.27 65 THR B O 1
ATOM 1516 N N . ALA B 1 93 ? 8.848 26.672 26.119 1.00 9.36 66 ALA B N 1
ATOM 1517 C CA . ALA B 1 93 ? 10.084 26.366 26.782 1.00 10.43 66 ALA B CA 1
ATOM 1518 C C . ALA B 1 93 ? 10.024 26.839 28.200 1.00 9.88 66 ALA B C 1
ATOM 1519 O O . ALA B 1 93 ? 10.716 26.235 29.109 1.00 9.19 66 ALA B O 1
ATOM 1521 N N . LYS B 1 94 ? 9.355 27.951 28.471 1.00 9.30 67 LYS B N 1
ATOM 1522 C CA . LYS B 1 94 ? 9.237 28.445 29.836 1.00 9.57 67 LYS B CA 1
ATOM 1523 C C . LYS B 1 94 ? 8.485 27.443 30.704 1.00 8.78 67 LYS B C 1
ATOM 1524 O O . LYS B 1 94 ? 8.937 27.109 31.826 1.00 8.54 67 LYS B O 1
ATOM 1530 N N . GLU B 1 95 ? 7.360 26.918 30.219 1.00 9.27 68 GLU B N 1
ATOM 1531 C CA . GLU B 1 95 ? 6.676 25.890 30.998 1.00 9.21 68 GLU B CA 1
ATOM 1532 C C . GLU B 1 95 ? 7.555 24.678 31.238 1.00 9.86 68 GLU B C 1
ATOM 1533 O O . GLU B 1 95 ? 7.544 24.052 32.313 1.00 8.84 68 GLU B O 1
ATOM 1539 N N . ALA B 1 96 ? 8.195 24.252 30.173 1.00 9.01 69 ALA B N 1
ATOM 1540 C CA . ALA B 1 96 ? 9.074 23.037 30.257 1.00 8.50 69 ALA B CA 1
ATOM 1541 C C . ALA B 1 96 ? 10.177 23.250 31.327 1.00 8.40 69 ALA B C 1
ATOM 1542 O O . ALA B 1 96 ? 10.462 22.350 32.126 1.00 9.24 69 ALA B O 1
ATOM 1544 N N . SER B 1 97 ? 10.728 24.497 31.353 1.00 8.51 70 SER B N 1
ATOM 1545 C CA . SER B 1 97 ? 11.770 24.829 32.329 1.00 8.49 70 SER B CA 1
ATOM 1546 C C . SER B 1 97 ? 11.169 24.725 33.758 1.00 8.41 70 SER B C 1
ATOM 1547 O O . SER B 1 97 ? 11.789 24.194 34.619 1.00 8.63 70 SER B O 1
ATOM 1550 N N . GLN B 1 98 ? 9.968 25.289 33.962 1.00 7.84 71 GLN B N 1
ATOM 1551 C CA . GLN B 1 98 ? 9.296 25.237 35.273 1.00 8.37 71 GLN B CA 1
ATOM 1552 C C . GLN B 1 98 ? 8.981 23.771 35.620 1.00 9.67 71 GLN B C 1
ATOM 1553 O O . GLN B 1 98 ? 9.178 23.382 36.788 1.00 9.40 71 GLN B O 1
ATOM 1559 N N . LEU B 1 99 ? 8.480 22.962 34.681 1.00 8.80 72 LEU B N 1
ATOM 1560 C CA . LEU B 1 99 ? 8.191 21.587 35.047 1.00 10.54 72 LEU B CA 1
ATOM 1561 C C . LEU B 1 99 ? 9.443 20.871 35.506 1.00 11.66 72 LEU B C 1
ATOM 1562 O O . LEU B 1 99 ? 9.283 19.965 36.334 1.00 14.10 72 LEU B O 1
ATOM 1567 N N . LEU B 1 100 ? 10.650 21.250 35.029 1.00 12.09 73 LEU B N 1
ATOM 1568 C CA . LEU B 1 100 ? 11.884 20.572 35.449 1.00 12.23 73 LEU B CA 1
ATOM 1569 C C . LEU B 1 100 ? 12.421 21.190 36.760 1.00 11.95 73 LEU B C 1
ATOM 1570 O O . LEU B 1 100 ? 13.485 20.784 37.217 1.00 11.75 73 LEU B O 1
ATOM 1575 N N . GLY B 1 101 ? 11.764 22.195 37.320 1.00 11.05 74 GLY B N 1
ATOM 1576 C CA . GLY B 1 101 ? 12.292 22.803 38.544 1.00 11.73 74 GLY B CA 1
ATOM 1577 C C . GLY B 1 101 ? 13.421 23.745 38.295 1.00 11.18 74 GLY B C 1
ATOM 1578 O O . GLY B 1 101 ? 14.276 23.878 39.109 1.00 12.94 74 GLY B O 1
ATOM 1579 N N . LYS B 1 102 ? 13.475 24.329 37.094 1.00 8.87 75 LYS B N 1
ATOM 1580 C CA . LYS B 1 102 ? 14.558 25.249 36.787 1.00 9.03 75 LYS B CA 1
ATOM 1581 C C . LYS B 1 102 ? 14.085 26.669 36.580 1.00 9.87 75 LYS B C 1
ATOM 1582 O O . LYS B 1 102 ? 12.854 26.954 36.558 1.00 9.79 75 LYS B O 1
ATOM 1588 N N . ASN B 1 103 ? 15.017 27.612 36.413 1.00 9.08 76 ASN B N 1
ATOM 1589 C CA . ASN B 1 103 ? 14.702 28.987 36.050 1.00 9.23 76 ASN B CA 1
ATOM 1590 C C . ASN B 1 103 ? 13.858 29.096 34.820 1.00 9.27 76 ASN B C 1
ATOM 1591 O O . ASN B 1 103 ? 13.970 28.287 33.951 1.00 9.10 76 ASN B O 1
ATOM 1596 N N . ASP B 1 104 ? 12.978 30.054 34.732 1.00 8.95 77 ASP B N 1
ATOM 1597 C CA . ASP B 1 104 ? 12.109 30.260 33.573 1.00 9.68 77 ASP B CA 1
ATOM 1598 C C . ASP B 1 104 ? 12.881 30.234 32.240 1.00 8.48 77 ASP B C 1
ATOM 1599 O O . ASP B 1 104 ? 12.324 29.784 31.245 1.00 11.69 77 ASP B O 1
ATOM 1604 N N . GLU B 1 105 ? 14.113 30.753 32.257 1.00 9.45 78 GLU B N 1
ATOM 1605 C CA . GLU B 1 105 ? 14.883 30.809 31.059 1.00 11.91 78 GLU B CA 1
ATOM 1606 C C . GLU B 1 105 ? 15.773 29.638 30.831 1.00 11.07 78 GLU B C 1
ATOM 1607 O O . GLU B 1 105 ? 16.582 29.673 29.830 1.00 12.64 78 GLU B O 1
ATOM 1613 N N . TYR B 1 106 ? 15.588 28.513 31.516 1.00 9.68 79 TYR B N 1
ATOM 1614 C CA . TYR B 1 106 ? 16.525 27.348 31.433 1.00 9.13 79 TYR B CA 1
ATOM 1615 C C . TYR B 1 106 ? 16.647 26.870 29.980 1.00 9.86 79 TYR B C 1
ATOM 1616 O O . TYR B 1 106 ? 17.797 26.808 29.438 1.00 9.83 79 TYR B O 1
ATOM 1625 N N . PHE B 1 107 ? 15.558 26.542 29.341 1.00 8.96 80 PHE B N 1
ATOM 1626 C CA . PHE B 1 107 ? 15.625 26.001 27.940 1.00 9.02 80 PHE B CA 1
ATOM 1627 C C . PHE B 1 107 ? 16.002 27.060 26.980 1.00 9.32 80 PHE B C 1
ATOM 1628 O O . PHE B 1 107 ? 16.811 26.691 26.053 1.00 10.51 80 PHE B O 1
ATOM 1636 N N . ALA B 1 108 ? 15.484 28.259 27.083 1.00 10.13 81 ALA B N 1
ATOM 1637 C CA . ALA B 1 108 ? 15.905 29.309 26.158 1.00 10.50 81 ALA B CA 1
ATOM 1638 C C . ALA B 1 108 ? 17.421 29.559 26.212 1.00 12.33 81 ALA B C 1
ATOM 1639 O O . ALA B 1 108 ? 18.048 29.842 25.199 1.00 12.41 81 ALA B O 1
ATOM 1641 N N . HIS B 1 109 ? 18.002 29.477 27.377 1.00 10.58 82 HIS B N 1
ATOM 1642 C CA . HIS B 1 109 ? 19.408 29.834 27.570 1.00 11.44 82 HIS B CA 1
ATOM 1643 C C . HIS B 1 109 ? 20.212 28.684 26.905 1.00 10.93 82 HIS B C 1
ATOM 1644 O O . HIS B 1 109 ? 21.223 28.973 26.176 1.00 11.45 82 HIS B O 1
ATOM 1651 N N . ILE B 1 110 ? 19.878 27.414 27.142 1.00 9.79 83 ILE B N 1
ATOM 1652 C CA . ILE B 1 110 ? 20.523 26.211 26.539 1.00 10.86 83 ILE B CA 1
ATOM 1653 C C . ILE B 1 110 ? 20.342 26.267 25.085 1.00 11.58 83 ILE B C 1
ATOM 1654 O O . ILE B 1 110 ? 21.304 26.000 24.330 1.00 11.39 83 ILE B O 1
ATOM 1659 N N . TYR B 1 111 ? 19.139 26.508 24.589 1.00 10.79 84 TYR B N 1
ATOM 1660 C CA . TYR B 1 111 ? 18.931 26.507 23.168 1.00 10.19 84 TYR B CA 1
ATOM 1661 C C . TYR B 1 111 ? 19.786 27.511 22.438 1.00 11.16 84 TYR B C 1
ATOM 1662 O O . TYR B 1 111 ? 20.252 27.172 21.278 1.00 11.46 84 TYR B O 1
ATOM 1671 N N . LYS B 1 112 ? 20.009 28.686 23.007 1.00 9.59 85 LYS B N 1
ATOM 1672 C CA . LYS B 1 112 ? 20.768 29.720 22.352 1.00 9.72 85 LYS B CA 1
ATOM 1673 C C . LYS B 1 112 ? 22.215 29.358 22.309 1.00 9.22 85 LYS B C 1
ATOM 1674 O O . LYS B 1 112 ? 22.883 29.518 21.244 1.00 10.11 85 LYS B O 1
ATOM 1680 N N . ARG B 1 113 ? 22.797 28.803 23.376 1.00 7.94 86 ARG B N 1
ATOM 1681 C CA . ARG B 1 113 ? 24.267 28.665 23.457 1.00 8.61 86 ARG B CA 1
ATOM 1682 C C . ARG B 1 113 ? 24.680 27.236 23.114 1.00 7.96 86 ARG B C 1
ATOM 1683 O O . ARG B 1 113 ? 25.869 27.019 22.641 1.00 7.70 86 ARG B O 1
ATOM 1691 N N . PHE B 1 114 ? 23.868 26.263 23.472 1.00 7.74 87 PHE B N 1
ATOM 1692 C CA . PHE B 1 114 ? 24.230 24.877 23.338 1.00 7.47 87 PHE B CA 1
ATOM 1693 C C . PHE B 1 114 ? 23.119 24.106 22.605 1.00 8.33 87 PHE B C 1
ATOM 1694 O O . PHE B 1 114 ? 22.550 23.139 23.092 1.00 9.14 87 PHE B O 1
ATOM 1702 N N . PRO B 1 115 ? 22.825 24.567 21.364 1.00 8.66 88 PRO B N 1
ATOM 1703 C CA . PRO B 1 115 ? 21.662 24.021 20.691 1.00 8.67 88 PRO B CA 1
ATOM 1704 C C . PRO B 1 115 ? 21.720 22.530 20.512 1.00 10.19 88 PRO B C 1
ATOM 1705 O O . PRO B 1 115 ? 20.642 21.901 20.413 1.00 11.39 88 PRO B O 1
ATOM 1709 N N . HIS B 1 116 ? 22.886 21.893 20.468 1.00 10.43 89 HIS B N 1
ATOM 1710 C CA . HIS B 1 116 ? 22.925 20.460 20.264 1.00 12.53 89 HIS B CA 1
ATOM 1711 C C . HIS B 1 116 ? 22.336 19.718 21.421 1.00 13.87 89 HIS B C 1
ATOM 1712 O O . HIS B 1 116 ? 22.050 18.481 21.348 1.00 15.55 89 HIS B O 1
ATOM 1719 N N . ARG B 1 117 ? 22.238 20.359 22.599 1.00 13.86 90 ARG B N 1
ATOM 1720 C CA . ARG B 1 117 ? 21.503 19.685 23.732 1.00 17.96 90 ARG B CA 1
ATOM 1721 C C . ARG B 1 117 ? 20.087 19.317 23.357 1.00 17.77 90 ARG B C 1
ATOM 1722 O O . ARG B 1 117 ? 19.422 18.503 24.050 1.00 18.80 90 ARG B O 1
ATOM 1730 N N . LEU B 1 118 ? 19.531 19.966 22.356 1.00 15.12 91 LEU B N 1
ATOM 1731 C CA . LEU B 1 118 ? 18.166 19.663 21.934 1.00 16.35 91 LEU B CA 1
ATOM 1732 C C . LEU B 1 118 ? 18.089 18.781 20.718 1.00 16.41 91 LEU B C 1
ATOM 1733 O O . LEU B 1 118 ? 17.014 18.615 20.106 1.00 15.05 91 LEU B O 1
ATOM 1738 N N . GLU B 1 119 ? 19.242 18.326 20.255 1.00 18.09 92 GLU B N 1
ATOM 1739 C CA . GLU B 1 119 ? 19.199 17.344 19.172 1.00 19.66 92 GLU B CA 1
ATOM 1740 C C . GLU B 1 119 ? 18.453 16.070 19.638 1.00 15.03 92 GLU B C 1
ATOM 1741 O O . GLU B 1 119 ? 18.720 15.526 20.685 1.00 19.78 92 GLU B O 1
ATOM 1747 N N . GLY B 1 120 ? 17.445 15.665 18.845 1.00 21.84 93 GLY B N 1
ATOM 1748 C CA . GLY B 1 120 ? 16.620 14.485 19.188 1.00 22.63 93 GLY B CA 1
ATOM 1749 C C . GLY B 1 120 ? 15.496 14.787 20.169 1.00 21.18 93 GLY B C 1
ATOM 1750 O O . GLY B 1 120 ? 14.803 13.862 20.675 1.00 23.81 93 GLY B O 1
ATOM 1751 N N . ILE B 1 121 ? 15.392 16.058 20.537 1.00 16.08 94 ILE B N 1
ATOM 1752 C CA . ILE B 1 121 ? 14.363 16.525 21.476 1.00 14.96 94 ILE B CA 1
ATOM 1753 C C . ILE B 1 121 ? 13.407 17.342 20.616 1.00 13.76 94 ILE B C 1
ATOM 1754 O O . ILE B 1 121 ? 13.761 18.441 20.254 1.00 14.69 94 ILE B O 1
ATOM 1759 N N . ASP B 1 122 ? 12.229 16.819 20.302 1.00 11.72 95 ASP B N 1
ATOM 1760 C CA . ASP B 1 122 ? 11.339 17.497 19.424 1.00 11.46 95 ASP B CA 1
ATOM 1761 C C . ASP B 1 122 ? 11.144 18.936 19.970 1.00 10.77 95 ASP B C 1
ATOM 1762 O O . ASP B 1 122 ? 10.720 19.172 21.082 1.00 10.47 95 ASP B O 1
ATOM 1767 N N . HIS B 1 123 ? 11.316 19.894 19.114 1.00 10.40 96 HIS B N 1
ATOM 1768 C CA . HIS B 1 123 ? 11.174 21.289 19.429 1.00 9.89 96 HIS B CA 1
ATOM 1769 C C . HIS B 1 123 ? 10.941 22.141 18.220 1.00 10.53 96 HIS B C 1
ATOM 1770 O O . HIS B 1 123 ? 11.254 21.705 17.080 1.00 11.45 96 HIS B O 1
ATOM 1777 N N . ILE B 1 124 ? 10.413 23.355 18.429 1.00 10.14 97 ILE B N 1
ATOM 1778 C CA . ILE B 1 124 ? 10.254 24.272 17.293 1.00 11.15 97 ILE B CA 1
ATOM 1779 C C . ILE B 1 124 ? 10.360 25.666 17.835 1.00 8.98 97 ILE B C 1
ATOM 1780 O O . ILE B 1 124 ? 9.815 25.957 18.892 1.00 9.81 97 ILE B O 1
ATOM 1785 N N . TYR B 1 125 ? 11.045 26.546 17.128 1.00 10.08 98 TYR B N 1
ATOM 1786 C CA . TYR B 1 125 ? 11.098 27.958 17.379 1.00 9.92 98 TYR B CA 1
ATOM 1787 C C . TYR B 1 125 ? 10.260 28.673 16.325 1.00 10.98 98 TYR B C 1
ATOM 1788 O O . TYR B 1 125 ? 10.603 28.697 15.122 1.00 11.54 98 TYR B O 1
ATOM 1797 N N . THR B 1 126 ? 9.159 29.224 16.730 1.00 10.94 99 THR B N 1
ATOM 1798 C CA . THR B 1 126 ? 8.379 30.041 15.821 1.00 12.41 99 THR B CA 1
ATOM 1799 C C . THR B 1 126 ? 7.670 31.131 16.603 1.00 11.56 99 THR B C 1
ATOM 1800 O O . THR B 1 126 ? 7.467 31.015 17.788 1.00 10.66 99 THR B O 1
ATOM 1804 N N . GLY B 1 127 ? 7.268 32.220 15.925 1.00 10.97 100 GLY B N 1
ATOM 1805 C CA . GLY B 1 127 ? 6.720 33.354 16.640 1.00 12.30 100 GLY B CA 1
ATOM 1806 C C . GLY B 1 127 ? 7.584 33.889 17.788 1.00 10.46 100 GLY B C 1
ATOM 1807 O O . GLY B 1 127 ? 7.086 34.236 18.899 1.00 12.52 100 GLY B O 1
ATOM 1808 N N . LYS B 1 128 ? 8.916 33.829 17.566 1.00 11.44 101 LYS B N 1
ATOM 1809 C CA . LYS B 1 128 ? 9.940 34.212 18.532 1.00 11.56 101 LYS B CA 1
ATOM 1810 C C . LYS B 1 128 ? 9.789 33.545 19.887 1.00 11.38 101 LYS B C 1
ATOM 1811 O O . LYS B 1 128 ? 10.158 34.086 20.939 1.00 14.69 101 LYS B O 1
ATOM 1817 N N . THR B 1 129 ? 9.397 32.270 19.795 1.00 10.43 102 THR B N 1
ATOM 1818 C CA . THR B 1 129 ? 9.161 31.475 21.041 1.00 10.18 102 THR B CA 1
ATOM 1819 C C . THR B 1 129 ? 9.645 30.038 20.790 1.00 10.00 102 THR B C 1
ATOM 1820 O O . THR B 1 129 ? 9.439 29.469 19.737 1.00 10.08 102 THR B O 1
ATOM 1824 N N . LEU B 1 130 ? 10.328 29.492 21.779 1.00 8.82 103 LEU B N 1
ATOM 1825 C CA . LEU B 1 130 ? 10.717 28.100 21.695 1.00 8.58 103 LEU B CA 1
ATOM 1826 C C . LEU B 1 130 ? 9.612 27.254 22.324 1.00 7.80 103 LEU B C 1
ATOM 1827 O O . LEU B 1 130 ? 9.164 27.548 23.456 1.00 7.50 103 LEU B O 1
ATOM 1832 N N . PHE B 1 131 ? 9.237 26.191 21.639 1.00 8.51 104 PHE B N 1
ATOM 1833 C CA . PHE B 1 131 ? 8.276 25.181 22.146 1.00 7.83 104 PHE B CA 1
ATOM 1834 C C . PHE B 1 131 ? 8.935 23.813 22.139 1.00 8.31 104 PHE B C 1
ATOM 1835 O O . PHE B 1 131 ? 9.676 23.398 21.240 1.00 8.74 104 PHE B O 1
ATOM 1843 N N . LEU B 1 132 ? 8.631 23.075 23.210 1.00 8.10 105 LEU B N 1
ATOM 1844 C CA . LEU B 1 132 ? 8.926 21.660 23.269 1.00 9.09 105 LEU B CA 1
ATOM 1845 C C . LEU B 1 132 ? 7.604 20.874 23.234 1.00 8.55 105 LEU B C 1
ATOM 1846 O O . LEU B 1 132 ? 6.538 21.471 23.063 1.00 9.65 105 LEU B O 1
ATOM 1851 N N . THR B 1 133 ? 7.636 19.534 23.370 1.00 8.59 106 THR B N 1
ATOM 1852 C CA . THR B 1 133 ? 6.409 18.793 23.567 1.00 9.86 106 THR B CA 1
ATOM 1853 C C . THR B 1 133 ? 6.428 18.131 24.916 1.00 10.80 106 THR B C 1
ATOM 1854 O O . THR B 1 133 ? 7.483 17.991 25.521 1.00 10.93 106 THR B O 1
ATOM 1858 N N . LYS B 1 134 ? 5.282 17.674 25.356 1.00 11.22 107 LYS B N 1
ATOM 1859 C CA . LYS B 1 134 ? 5.270 16.940 26.641 1.00 12.13 107 LYS B CA 1
ATOM 1860 C C . LYS B 1 134 ? 6.174 15.696 26.566 1.00 11.40 107 LYS B C 1
ATOM 1861 O O . LYS B 1 134 ? 6.959 15.489 27.544 1.00 14.58 107 LYS B O 1
ATOM 1867 N N . GLU B 1 135 ? 6.131 14.955 25.491 1.00 11.06 108 GLU B N 1
ATOM 1868 C CA . GLU B 1 135 ? 7.012 13.753 25.330 1.00 13.55 108 GLU B CA 1
ATOM 1869 C C . GLU B 1 135 ? 8.443 14.157 25.241 1.00 13.03 108 GLU B C 1
ATOM 1870 O O . GLU B 1 135 ? 9.323 13.478 25.811 1.00 13.79 108 GLU B O 1
ATOM 1876 N N . SER B 1 136 ? 8.743 15.272 24.559 1.00 12.47 109 SER B N 1
ATOM 1877 C CA . SER B 1 136 ? 10.158 15.534 24.335 1.00 11.99 109 SER B CA 1
ATOM 1878 C C . SER B 1 136 ? 10.801 16.049 25.631 1.00 12.05 109 SER B C 1
ATOM 1879 O O . SER B 1 136 ? 12.016 15.856 25.837 1.00 9.95 109 SER B O 1
ATOM 1882 N N . LEU B 1 137 ? 10.018 16.680 26.518 1.00 11.76 110 LEU B N 1
ATOM 1883 C CA . LEU B 1 137 ? 10.514 17.074 27.805 1.00 13.98 110 LEU B CA 1
ATOM 1884 C C . LEU B 1 137 ? 10.891 15.839 28.592 1.00 15.56 110 LEU B C 1
ATOM 1885 O O . LEU B 1 137 ? 11.947 15.844 29.232 1.00 14.61 110 LEU B O 1
ATOM 1890 N N . GLU B 1 138 ? 10.047 14.819 28.553 1.00 15.68 111 GLU B N 1
ATOM 1891 C CA . GLU B 1 138 ? 10.418 13.519 29.196 1.00 16.80 111 GLU B CA 1
ATOM 1892 C C . GLU B 1 138 ? 11.675 12.902 28.597 1.00 16.24 111 GLU B C 1
ATOM 1893 O O . GLU B 1 138 ? 12.549 12.413 29.335 1.00 16.56 111 GLU B O 1
ATOM 1899 N N . VAL B 1 139 ? 11.843 12.936 27.282 1.00 14.64 112 VAL B N 1
ATOM 1900 C CA . VAL B 1 139 ? 13.049 12.457 26.667 1.00 16.17 112 VAL B CA 1
ATOM 1901 C C . VAL B 1 139 ? 14.251 13.217 27.188 1.00 14.87 112 VAL B C 1
ATOM 1902 O O . VAL B 1 139 ? 15.286 12.615 27.540 1.00 18.96 112 VAL B O 1
ATOM 1906 N N . PHE B 1 140 ? 14.123 14.536 27.362 1.00 13.93 113 PHE B N 1
ATOM 1907 C CA . PHE B 1 140 ? 15.275 15.370 27.735 1.00 14.14 113 PHE B CA 1
ATOM 1908 C C . PHE B 1 140 ? 15.609 15.118 29.190 1.00 18.19 113 PHE B C 1
ATOM 1909 O O . PHE B 1 140 ? 16.798 14.988 29.585 1.00 18.19 113 PHE B O 1
ATOM 1917 N N . LYS B 1 141 ? 14.590 14.943 29.988 1.00 17.99 114 LYS B N 1
ATOM 1918 C CA . LYS B 1 141 ? 14.749 14.684 31.434 1.00 25.52 114 LYS B CA 1
ATOM 1919 C C . LYS B 1 141 ? 15.524 13.371 31.625 1.00 30.53 114 LYS B C 1
ATOM 1920 O O . LYS B 1 141 ? 16.390 13.291 32.500 1.00 34.56 114 LYS B O 1
ATOM 1926 N N . LYS B 1 142 ? 15.231 12.356 30.810 1.00 29.76 115 LYS B N 1
ATOM 1927 C CA . LYS B 1 142 ? 15.942 11.052 30.923 1.00 32.99 115 LYS B CA 1
ATOM 1928 C C . LYS B 1 142 ? 17.423 11.232 30.569 1.00 36.21 115 LYS B C 1
ATOM 1929 O O . LYS B 1 142 ? 18.291 10.789 31.325 1.00 43.18 115 LYS B O 1
ATOM 1935 N N . LYS B 1 143 ? 17.685 11.786 29.384 1.00 33.09 116 LYS B N 1
ATOM 1936 C CA A LYS B 1 143 ? 18.744 12.769 29.009 0.70 36.42 116 LYS B CA 1
ATOM 1937 C CA B LYS B 1 143 ? 19.047 12.257 29.077 0.30 35.08 116 LYS B CA 1
ATOM 1938 C C . LYS B 1 143 ? 19.359 12.531 27.633 1.00 38.35 116 LYS B C 1
ATOM 1939 O O . LYS B 1 143 ? 19.622 13.322 26.718 1.00 44.00 116 LYS B O 1
#

Nearest PDB structures (foldseek):
  4p0y-assembly2_B  TM=1.009E+00  e=4.154E-22  Enterococcus faecalis
  8s0f-assembly1_8  TM=3.776E-01  e=9.841E+00  Homo sapiens
  4p0y-assembly2_B  TM=1.005E+00  e=8.966E-22  Enterococcus faecalis
  4hv0-assembly1_A  TM=2.531E-01  e=4.274E+00  Betalipothrixvirus pozzuoliense